Protein AF-A0A6I5RHT7-F1 (afdb_monomer_lite)

Radius of gyration: 17.77 Å; chains: 1; bounding box: 44×39×55 Å

Foldseek 3Di:
DDDDDDPVCVVVLVDAALDFDADPVQAGFKDFQWAADPNDIGGHNLQSLLQVLVVVVVFHKAQDPVDNQWIAQANATFGFDDCQQAVNNPPPSHHGMGTFDFDLDPCPDDDDDPVCVVVVVDDPVVPPSDDDFDDDPDVVVVQWHFYPNLPDPPDGSDTGGSSVVSVRSNVLSCCCNPVVDHGDGGDGVVPPDD

Sequence (194 aa):
MGVHPPPLLEAQGQVGFNNVILDIDGHVRRSILFWQVEEKTHRSFALQLVLAYLEAEGRGMAISPTDPNSILLGDTPLPSLQPNSGSYVGVDAGGYQILHLPRQNPQPFEMVSLTKLMRGDIDADLFRDRIVLIGSTAASLKDFFMTAHTDSLAGSARPISGVELQGHFISQLLRVALDGRSPVRFLSDPLEIV

pLDDT: mean 87.42, std 13.08, range [40.28, 97.75]

Structure (mmCIF, N/CA/C/O backbone):
data_AF-A0A6I5RHT7-F1
#
_entry.id   AF-A0A6I5RHT7-F1
#
loop_
_atom_site.group_PDB
_atom_site.id
_atom_site.type_symbol
_atom_site.label_atom_id
_atom_site.label_alt_id
_atom_site.label_comp_id
_atom_site.label_asym_id
_atom_site.label_entity_id
_atom_site.label_seq_id
_atom_site.pdbx_PDB_ins_code
_atom_site.Cartn_x
_atom_site.Cartn_y
_atom_site.Cartn_z
_atom_site.occupancy
_atom_site.B_iso_or_equiv
_atom_site.auth_seq_id
_atom_site.auth_comp_id
_atom_site.auth_asym_id
_atom_site.auth_atom_id
_atom_site.pdbx_PDB_model_num
ATOM 1 N N . MET A 1 1 ? 14.330 13.833 7.441 1.00 43.09 1 MET A N 1
ATOM 2 C CA . MET A 1 1 ? 14.508 12.951 8.615 1.00 43.09 1 MET A CA 1
ATOM 3 C C . MET A 1 1 ? 13.151 12.405 9.020 1.00 43.09 1 MET A C 1
ATOM 5 O O . MET A 1 1 ? 12.204 13.182 9.054 1.00 43.09 1 MET A O 1
ATOM 9 N N . GLY A 1 2 ? 13.052 11.091 9.223 1.00 68.62 2 GLY A N 1
ATOM 10 C CA . GLY A 1 2 ? 11.821 10.399 9.621 1.00 68.62 2 GLY A CA 1
ATOM 11 C C . GLY A 1 2 ? 11.755 10.133 11.128 1.00 68.62 2 GLY A C 1
ATOM 12 O O . GLY A 1 2 ? 12.645 10.531 11.875 1.00 68.62 2 GLY A O 1
ATOM 13 N N . VAL A 1 3 ? 10.694 9.456 11.564 1.00 79.75 3 VAL A N 1
ATOM 14 C CA . VAL A 1 3 ? 10.541 8.969 12.944 1.00 79.75 3 VAL A CA 1
ATOM 15 C C . VAL A 1 3 ? 11.262 7.626 13.070 1.00 79.75 3 VAL A C 1
ATOM 17 O O . VAL A 1 3 ? 11.065 6.750 12.230 1.00 79.75 3 VAL A O 1
ATOM 20 N N . HIS A 1 4 ? 12.092 7.458 14.104 1.00 85.25 4 HIS A N 1
ATOM 21 C CA . HIS A 1 4 ? 12.766 6.183 14.353 1.00 85.25 4 HIS A CA 1
ATOM 22 C C . HIS A 1 4 ? 11.751 5.082 14.694 1.00 85.25 4 HIS A C 1
ATOM 24 O O . HIS A 1 4 ? 10.820 5.332 15.468 1.00 85.25 4 HIS A O 1
ATOM 30 N N . PRO A 1 5 ? 11.917 3.868 14.147 1.00 88.88 5 PRO A N 1
ATOM 31 C CA . PRO A 1 5 ? 11.030 2.766 14.465 1.00 88.88 5 PRO A CA 1
ATOM 32 C C . PRO A 1 5 ? 11.259 2.240 15.891 1.00 88.88 5 PRO A C 1
ATOM 34 O O . PRO A 1 5 ? 12.321 2.452 16.479 1.00 88.88 5 PRO A O 1
ATOM 37 N N . PRO A 1 6 ? 10.290 1.499 16.455 1.00 92.06 6 PRO A N 1
ATOM 38 C CA . PRO A 1 6 ? 10.507 0.741 17.680 1.00 92.06 6 PRO A CA 1
ATOM 39 C C . PRO A 1 6 ? 11.668 -0.261 17.502 1.00 92.06 6 PRO A C 1
ATOM 41 O O . PRO A 1 6 ? 11.582 -1.108 16.608 1.00 92.06 6 PRO A O 1
ATOM 44 N N . PRO A 1 7 ? 12.713 -0.238 18.358 1.00 92.69 7 PRO A N 1
ATOM 45 C CA . PRO A 1 7 ? 13.922 -1.047 18.153 1.00 92.69 7 PRO A CA 1
ATOM 46 C C . PRO A 1 7 ? 13.664 -2.553 18.046 1.00 92.69 7 PRO A C 1
ATOM 48 O O . PRO A 1 7 ? 14.324 -3.248 17.280 1.00 92.69 7 PRO A O 1
ATOM 51 N N . LEU A 1 8 ? 12.676 -3.062 18.793 1.00 95.19 8 LEU A N 1
ATOM 52 C CA . LEU A 1 8 ? 12.308 -4.478 18.760 1.00 95.19 8 LEU A CA 1
ATOM 53 C C . LEU A 1 8 ? 11.755 -4.897 17.390 1.00 95.19 8 LEU A C 1
ATOM 55 O O . LEU A 1 8 ? 12.140 -5.940 16.874 1.00 95.19 8 LEU A O 1
ATOM 59 N N . LEU A 1 9 ? 10.889 -4.072 16.794 1.00 93.06 9 LEU A N 1
ATOM 60 C CA . LEU A 1 9 ? 10.309 -4.352 15.479 1.00 93.06 9 LEU A CA 1
ATOM 61 C C . LEU A 1 9 ? 11.354 -4.188 14.374 1.00 93.06 9 LEU A C 1
ATOM 63 O O . LEU A 1 9 ? 11.370 -4.961 13.419 1.00 93.06 9 LEU A O 1
ATOM 67 N N . GLU A 1 10 ? 12.244 -3.203 14.512 1.00 91.50 10 GLU A N 1
ATOM 68 C CA . GLU A 1 10 ? 13.341 -2.982 13.568 1.00 91.50 10 GLU A CA 1
ATOM 69 C C . GLU A 1 10 ? 14.295 -4.179 13.531 1.00 91.50 10 GLU A C 1
ATOM 71 O O . GLU A 1 10 ? 14.595 -4.686 12.450 1.00 91.50 10 GLU A O 1
ATOM 76 N N . ALA A 1 11 ? 14.690 -4.697 14.698 1.00 92.56 11 ALA A N 1
ATOM 77 C CA . ALA A 1 11 ? 15.538 -5.885 14.804 1.00 92.56 11 ALA A CA 1
ATOM 78 C C . ALA A 1 11 ? 14.909 -7.139 14.166 1.00 92.56 11 ALA A C 1
ATOM 80 O O . ALA A 1 11 ? 15.628 -8.041 13.743 1.00 92.56 11 ALA A O 1
ATOM 81 N N . GLN A 1 12 ? 13.578 -7.194 14.079 1.00 93.25 12 GLN A N 1
ATOM 82 C CA . GLN A 1 12 ? 12.825 -8.296 13.474 1.00 93.25 12 GLN A CA 1
ATOM 83 C C . GLN A 1 12 ? 12.479 -8.055 11.997 1.00 93.25 12 GLN A C 1
ATOM 85 O O . GLN A 1 12 ? 11.815 -8.888 11.383 1.00 93.25 12 GLN A O 1
ATOM 90 N N . GLY A 1 13 ? 12.876 -6.918 11.415 1.00 90.81 13 GLY A N 1
ATOM 91 C CA . GLY A 1 13 ? 12.496 -6.556 10.047 1.00 90.81 13 GLY A CA 1
ATOM 92 C C . GLY A 1 13 ? 10.995 -6.291 9.868 1.00 90.81 13 GLY A C 1
ATOM 93 O O . GLY A 1 13 ? 10.509 -6.273 8.738 1.00 90.81 13 GLY A O 1
ATOM 94 N N . GLN A 1 14 ? 10.258 -6.053 10.957 1.00 93.56 14 GLN A N 1
ATOM 95 C CA . GLN A 1 14 ? 8.804 -5.834 10.984 1.00 93.56 14 GLN A CA 1
ATOM 96 C C . GLN A 1 14 ? 8.430 -4.350 10.865 1.00 93.56 14 GLN A C 1
ATOM 98 O O . GLN A 1 14 ? 7.431 -3.880 11.407 1.00 93.56 14 GLN A O 1
ATOM 103 N N . VAL A 1 15 ? 9.263 -3.589 10.160 1.00 93.81 15 VAL A N 1
ATOM 104 C CA . VAL A 1 15 ? 9.100 -2.153 9.953 1.00 93.81 15 VAL A CA 1
ATOM 105 C C . VAL A 1 15 ? 9.029 -1.888 8.458 1.00 93.81 15 VAL A C 1
ATOM 107 O O . VAL A 1 15 ? 9.809 -2.433 7.672 1.00 93.81 15 VAL A O 1
ATOM 110 N N . GLY A 1 16 ? 8.097 -1.026 8.067 1.00 94.69 16 GLY A N 1
ATOM 111 C CA . GLY A 1 16 ? 8.037 -0.452 6.733 1.00 94.69 16 GLY A CA 1
ATOM 112 C C . GLY A 1 16 ? 7.653 1.019 6.811 1.00 94.69 16 GLY A C 1
ATOM 113 O O . GLY A 1 16 ? 6.961 1.437 7.740 1.00 94.69 16 GLY A O 1
ATOM 114 N N . PHE A 1 17 ? 8.119 1.813 5.853 1.00 94.31 17 PHE A N 1
ATOM 115 C CA . PHE A 1 17 ? 7.798 3.238 5.816 1.00 94.31 17 PHE A CA 1
ATOM 116 C C . PHE A 1 17 ? 6.360 3.463 5.323 1.00 94.31 17 PHE A C 1
ATOM 118 O O . PHE A 1 17 ? 5.855 2.714 4.488 1.00 94.31 17 PHE A O 1
ATOM 125 N N . ASN A 1 18 ? 5.698 4.516 5.795 1.00 93.31 18 ASN A N 1
ATOM 126 C CA . ASN A 1 18 ? 4.338 4.883 5.380 1.00 93.31 18 ASN A CA 1
ATOM 127 C C . ASN A 1 18 ? 4.289 6.190 4.569 1.00 93.31 18 ASN A C 1
ATOM 129 O O . ASN A 1 18 ? 3.221 6.781 4.432 1.00 93.31 18 ASN A O 1
ATOM 133 N N . ASN A 1 19 ? 5.432 6.653 4.053 1.00 91.62 19 ASN A N 1
ATOM 134 C CA . ASN A 1 19 ? 5.526 7.850 3.225 1.00 91.62 19 ASN A CA 1
ATOM 135 C C . ASN A 1 19 ? 4.568 7.797 2.030 1.00 91.62 19 ASN A C 1
ATOM 137 O O . ASN A 1 19 ? 4.440 6.780 1.347 1.00 91.62 19 ASN A O 1
ATOM 141 N N . VAL A 1 20 ? 3.944 8.940 1.767 1.00 92.81 20 VAL A N 1
ATOM 142 C CA . VAL A 1 20 ? 3.003 9.148 0.671 1.00 92.81 20 VAL A CA 1
ATOM 143 C C . VAL A 1 20 ? 3.562 10.235 -0.236 1.00 92.81 20 VAL A C 1
ATOM 145 O O . VAL A 1 20 ? 4.104 11.229 0.246 1.00 92.81 20 VAL A O 1
ATOM 148 N N . ILE A 1 21 ? 3.431 10.039 -1.546 1.00 91.38 21 ILE A N 1
ATOM 149 C CA . ILE A 1 21 ? 3.812 11.026 -2.554 1.00 91.38 21 ILE A CA 1
ATOM 150 C C . ILE A 1 21 ? 2.532 11.688 -3.059 1.00 91.38 21 ILE A C 1
ATOM 152 O O . ILE A 1 21 ? 1.599 11.002 -3.478 1.00 91.38 21 ILE A O 1
ATOM 156 N N . LEU A 1 22 ? 2.497 13.017 -2.996 1.00 92.31 22 LEU A N 1
ATOM 157 C CA . LEU A 1 22 ? 1.414 13.818 -3.554 1.00 92.31 22 LEU A CA 1
ATOM 158 C C . LEU A 1 22 ? 1.781 14.243 -4.973 1.00 92.31 22 LEU A C 1
ATOM 160 O O . LEU A 1 22 ? 2.919 14.636 -5.243 1.00 92.31 22 LEU A O 1
ATOM 164 N N . ASP A 1 23 ? 0.809 14.180 -5.871 1.00 90.81 23 ASP A N 1
ATOM 165 C CA . ASP A 1 23 ? 0.900 14.860 -7.156 1.00 90.81 23 ASP A CA 1
ATOM 166 C C . ASP A 1 23 ? 0.737 16.377 -6.965 1.00 90.81 23 ASP A C 1
ATOM 168 O O . ASP A 1 23 ? 0.394 16.856 -5.882 1.00 90.81 23 ASP A O 1
ATOM 172 N N . ILE A 1 24 ? 1.000 17.148 -8.023 1.00 88.88 24 ILE A N 1
ATOM 173 C CA . ILE A 1 24 ? 1.032 18.620 -7.976 1.00 88.88 24 ILE A CA 1
ATOM 174 C C . ILE A 1 24 ? -0.284 19.253 -7.492 1.00 88.88 24 ILE A C 1
ATOM 176 O O . ILE A 1 24 ? -0.287 20.353 -6.948 1.00 88.88 24 ILE A O 1
ATOM 180 N N . ASP A 1 25 ? -1.397 18.543 -7.657 1.00 88.06 25 ASP A N 1
ATOM 181 C CA . ASP A 1 25 ? -2.738 18.942 -7.231 1.00 88.06 25 ASP A CA 1
ATOM 182 C C . ASP A 1 25 ? -3.137 18.385 -5.850 1.00 88.06 25 ASP A C 1
ATOM 184 O O . ASP A 1 25 ? -4.302 18.460 -5.462 1.00 88.06 25 ASP A O 1
ATOM 188 N N . GLY A 1 26 ? -2.190 17.804 -5.108 1.00 89.50 26 GLY A N 1
ATOM 189 C CA . GLY A 1 26 ? -2.398 17.295 -3.753 1.00 89.50 26 GLY A CA 1
ATOM 190 C C . GLY A 1 26 ? -3.034 15.905 -3.667 1.00 89.50 26 GLY A C 1
ATOM 191 O O . GLY A 1 26 ? -3.307 15.443 -2.557 1.00 89.50 26 GLY A O 1
ATOM 192 N N . HIS A 1 27 ? -3.260 15.219 -4.790 1.00 91.06 27 HIS A N 1
ATOM 193 C CA . HIS A 1 27 ? -3.834 13.874 -4.789 1.00 91.06 27 HIS A CA 1
ATOM 194 C C . HIS A 1 27 ? -2.769 12.781 -4.718 1.00 91.06 27 HIS A C 1
ATOM 196 O O . HIS A 1 27 ? -1.691 12.871 -5.302 1.00 91.06 27 HIS A O 1
ATOM 202 N N . VAL A 1 28 ? -3.120 11.683 -4.058 1.00 93.19 28 VAL A N 1
ATOM 203 C CA . VAL A 1 28 ? -2.346 10.446 -4.049 1.00 93.19 28 VAL A CA 1
ATOM 204 C C . VAL A 1 28 ? -2.782 9.587 -5.228 1.00 93.19 28 VAL A C 1
ATOM 206 O O . VAL A 1 28 ? -3.853 8.972 -5.213 1.00 93.19 28 VAL A O 1
ATOM 209 N N . ARG A 1 29 ? -1.935 9.536 -6.257 1.00 92.69 29 ARG A N 1
ATOM 210 C CA . ARG A 1 29 ? -2.098 8.647 -7.425 1.00 92.69 29 ARG A CA 1
ATOM 211 C C . ARG A 1 29 ? -0.938 7.676 -7.601 1.00 92.69 29 ARG A C 1
ATOM 213 O O . ARG A 1 29 ? -0.949 6.857 -8.515 1.00 92.69 29 ARG A O 1
ATOM 220 N N . ARG A 1 30 ? 0.057 7.747 -6.716 1.00 93.50 30 ARG A N 1
ATOM 221 C CA . ARG A 1 30 ? 1.258 6.915 -6.731 1.00 93.50 30 ARG A CA 1
ATOM 222 C C . ARG A 1 30 ? 1.496 6.314 -5.354 1.00 93.50 30 ARG A C 1
ATOM 224 O O . ARG A 1 30 ? 1.219 6.946 -4.336 1.00 93.50 30 ARG A O 1
ATOM 231 N N . SER A 1 31 ? 2.041 5.106 -5.329 1.00 94.62 31 SER A N 1
ATOM 232 C CA . SER A 1 31 ? 2.567 4.488 -4.111 1.00 94.62 31 SER A CA 1
ATOM 233 C C . SER A 1 31 ? 4.023 4.108 -4.318 1.00 94.62 31 SER A C 1
ATOM 235 O O . SER A 1 31 ? 4.366 3.553 -5.361 1.00 94.62 31 SER A O 1
ATOM 237 N N . ILE A 1 32 ? 4.861 4.360 -3.319 1.00 95.94 32 ILE A N 1
ATOM 238 C CA . ILE A 1 32 ? 6.266 3.958 -3.321 1.00 95.94 32 ILE A CA 1
ATOM 239 C C . ILE A 1 32 ? 6.433 2.641 -2.560 1.00 95.94 32 ILE A C 1
ATOM 241 O O . ILE A 1 32 ? 6.023 2.521 -1.411 1.00 95.94 32 ILE A O 1
ATOM 245 N N . LEU A 1 33 ? 7.004 1.634 -3.216 1.00 97.06 33 LEU A N 1
ATOM 246 C CA . LEU A 1 33 ? 7.197 0.290 -2.670 1.00 97.06 33 LEU A CA 1
ATOM 247 C C . LEU A 1 33 ? 8.565 0.126 -2.016 1.00 97.06 33 LEU A C 1
ATOM 249 O O . LEU A 1 33 ? 8.663 -0.481 -0.947 1.00 97.06 33 LEU A O 1
ATOM 253 N N . PHE A 1 34 ? 9.588 0.705 -2.642 1.00 95.81 34 PHE A N 1
ATOM 254 C CA . PHE A 1 34 ? 10.962 0.713 -2.164 1.00 95.81 34 PHE A CA 1
ATOM 255 C C . PHE A 1 34 ? 11.514 2.128 -2.161 1.00 95.81 34 PHE A C 1
ATOM 257 O O . PHE A 1 34 ? 11.272 2.897 -3.092 1.00 95.81 34 PHE A O 1
ATOM 264 N N . TRP A 1 35 ? 12.301 2.435 -1.139 1.00 90.81 35 TRP A N 1
ATOM 265 C CA . TRP A 1 35 ? 13.042 3.683 -1.024 1.00 90.81 35 TRP A CA 1
ATOM 266 C C . TRP A 1 35 ? 14.482 3.360 -0.627 1.00 90.81 35 TRP A C 1
ATOM 268 O O . TRP A 1 35 ? 14.693 2.554 0.277 1.00 90.81 35 TRP A O 1
ATOM 278 N N . GLN A 1 36 ? 15.471 3.996 -1.257 1.00 89.88 36 GLN A N 1
ATOM 279 C CA . GLN A 1 36 ? 16.875 3.867 -0.863 1.00 89.88 36 GLN A CA 1
ATOM 280 C C . GLN A 1 36 ? 17.343 5.088 -0.055 1.00 89.88 36 GLN A C 1
ATOM 282 O O . GLN A 1 36 ? 17.254 6.221 -0.528 1.00 89.88 36 GLN A O 1
ATOM 287 N N . VAL A 1 37 ? 17.804 4.866 1.177 1.00 86.38 37 VAL A N 1
ATOM 288 C CA . VAL A 1 37 ? 18.376 5.896 2.064 1.00 86.38 37 VAL A CA 1
ATOM 289 C C . VAL A 1 37 ? 19.726 5.393 2.549 1.00 86.38 37 VAL A C 1
ATOM 291 O O . VAL A 1 37 ? 19.790 4.284 3.064 1.00 86.38 37 VAL A O 1
ATOM 294 N N . GLU A 1 38 ? 20.793 6.185 2.392 1.00 85.31 38 GLU A N 1
ATOM 295 C CA . GLU A 1 38 ? 22.136 5.837 2.901 1.00 85.31 38 GLU A CA 1
ATOM 296 C C . GLU A 1 38 ? 22.556 4.401 2.520 1.00 85.31 38 GLU A C 1
ATOM 298 O O . GLU A 1 38 ? 22.953 3.599 3.360 1.00 85.31 38 GLU A O 1
ATOM 303 N N . GLU A 1 39 ? 22.378 4.058 1.239 1.00 86.19 39 GLU A N 1
ATOM 304 C CA . GLU A 1 39 ? 22.653 2.732 0.656 1.00 86.19 39 GLU A CA 1
ATOM 305 C C . GLU A 1 39 ? 21.773 1.573 1.162 1.00 86.19 39 GLU A C 1
ATOM 307 O O . GLU A 1 39 ? 21.871 0.456 0.653 1.00 86.19 39 GLU A O 1
ATOM 312 N N . LYS A 1 40 ? 20.838 1.820 2.084 1.00 89.00 40 LYS A N 1
ATOM 313 C CA . LYS A 1 40 ? 19.877 0.823 2.565 1.00 89.00 40 LYS A CA 1
ATOM 314 C C . LYS A 1 40 ? 18.566 0.910 1.801 1.00 89.00 40 LYS A C 1
ATOM 316 O O . LYS A 1 40 ? 17.986 1.981 1.634 1.00 89.00 40 LYS A O 1
ATOM 321 N N . THR A 1 41 ? 18.074 -0.246 1.364 1.00 91.31 41 THR A N 1
ATOM 322 C CA . THR A 1 41 ? 16.739 -0.362 0.772 1.00 91.31 41 THR A CA 1
ATOM 323 C C . THR A 1 41 ? 15.713 -0.576 1.874 1.00 91.31 41 THR A C 1
ATOM 325 O O . THR A 1 41 ? 15.762 -1.563 2.605 1.00 91.31 41 THR A O 1
ATOM 328 N N . HIS A 1 42 ? 14.751 0.330 1.956 1.00 92.94 42 HIS A N 1
ATOM 329 C CA . HIS A 1 42 ? 13.596 0.230 2.829 1.00 92.94 42 HIS A CA 1
ATOM 330 C C . HIS A 1 42 ? 12.376 -0.198 2.018 1.00 92.94 42 HIS A C 1
ATOM 332 O O . HIS A 1 42 ? 12.222 0.185 0.857 1.00 92.94 42 HIS A O 1
ATOM 338 N N . ARG A 1 43 ? 11.499 -0.985 2.640 1.00 96.12 43 ARG A N 1
ATOM 339 C CA . ARG A 1 43 ? 10.210 -1.397 2.074 1.00 96.12 43 ARG A CA 1
ATOM 340 C C . ARG A 1 43 ? 9.089 -0.558 2.666 1.00 96.12 43 ARG A C 1
ATOM 342 O O . ARG A 1 43 ? 9.152 -0.178 3.837 1.00 96.12 43 ARG A O 1
ATOM 349 N N . SER A 1 44 ? 8.056 -0.301 1.875 1.00 97.19 44 SER A N 1
ATOM 350 C CA . SER A 1 44 ? 6.840 0.325 2.390 1.00 97.19 44 SER A CA 1
ATOM 351 C C . SER A 1 44 ? 6.117 -0.598 3.367 1.00 97.19 44 SER A C 1
ATOM 353 O O . SER A 1 44 ? 6.206 -1.824 3.278 1.00 97.19 44 SER A O 1
ATOM 355 N N . PHE A 1 45 ? 5.369 -0.004 4.291 1.00 97.12 45 PHE A N 1
ATOM 356 C CA . PHE A 1 45 ? 4.510 -0.711 5.234 1.00 97.12 45 PHE A CA 1
ATOM 357 C C . PHE A 1 45 ? 3.508 -1.620 4.509 1.00 97.12 45 PHE A C 1
ATOM 359 O O . PHE A 1 45 ? 3.396 -2.801 4.835 1.00 97.12 45 PHE A O 1
ATOM 366 N N . ALA A 1 46 ? 2.852 -1.097 3.467 1.00 97.75 46 ALA A N 1
ATOM 367 C CA . ALA A 1 46 ? 1.934 -1.866 2.636 1.00 97.75 46 ALA A CA 1
ATOM 368 C C . ALA A 1 46 ? 2.608 -3.089 1.995 1.00 97.75 46 ALA A C 1
ATOM 370 O O . ALA A 1 46 ? 2.065 -4.191 2.065 1.00 97.75 46 ALA A O 1
ATOM 371 N N . LEU A 1 47 ? 3.802 -2.924 1.410 1.00 97.62 47 LEU A N 1
ATOM 372 C CA . LEU A 1 47 ? 4.524 -4.043 0.804 1.00 97.62 47 LEU A CA 1
ATOM 373 C C . LEU A 1 47 ? 4.948 -5.082 1.849 1.00 97.62 47 LEU A C 1
ATOM 375 O O . LEU A 1 47 ? 4.813 -6.272 1.587 1.00 97.62 47 LEU A O 1
ATOM 379 N N . GLN A 1 48 ? 5.427 -4.662 3.024 1.00 96.69 48 GLN A N 1
ATOM 380 C CA . GLN A 1 48 ? 5.841 -5.589 4.087 1.00 96.69 48 GLN A CA 1
ATOM 381 C C . GLN A 1 48 ? 4.697 -6.511 4.521 1.00 96.69 48 GLN A C 1
ATOM 383 O O . GLN A 1 48 ? 4.888 -7.723 4.606 1.00 96.69 48 GLN A O 1
ATOM 388 N N . LEU A 1 49 ? 3.498 -5.959 4.731 1.00 97.38 49 LEU A N 1
ATOM 389 C CA . LEU A 1 49 ? 2.325 -6.757 5.101 1.00 97.38 49 LEU A CA 1
ATOM 390 C C . LEU A 1 49 ? 1.889 -7.708 3.985 1.00 97.38 49 LEU A C 1
ATOM 392 O O . LEU A 1 49 ? 1.535 -8.852 4.256 1.00 97.38 49 LEU A O 1
ATOM 396 N N . VAL A 1 50 ? 1.937 -7.253 2.731 1.00 97.62 50 VAL A N 1
ATOM 397 C CA . VAL A 1 50 ? 1.603 -8.097 1.577 1.00 97.62 50 VAL A CA 1
ATOM 398 C C . VAL A 1 50 ? 2.587 -9.252 1.449 1.00 97.62 50 VAL A C 1
ATOM 400 O O . VAL A 1 50 ? 2.154 -10.379 1.259 1.00 97.62 50 VAL A O 1
ATOM 403 N N . LEU A 1 51 ? 3.893 -9.006 1.579 1.00 96.69 51 LEU A N 1
ATOM 404 C CA . LEU A 1 51 ? 4.897 -10.068 1.493 1.00 96.69 51 LEU A CA 1
ATOM 405 C C . LEU A 1 51 ? 4.742 -11.090 2.622 1.00 96.69 51 LEU A C 1
ATOM 407 O O . LEU A 1 51 ? 4.801 -12.281 2.343 1.00 96.69 51 LEU A O 1
ATOM 411 N N . ALA A 1 52 ? 4.474 -10.641 3.852 1.00 95.44 52 ALA A N 1
ATOM 412 C CA . ALA A 1 52 ? 4.207 -11.541 4.974 1.00 95.44 52 ALA A CA 1
ATOM 413 C C . ALA A 1 52 ? 2.959 -12.412 4.737 1.00 95.44 52 ALA A C 1
ATOM 415 O O . ALA A 1 52 ? 2.964 -13.602 5.039 1.00 95.44 52 ALA A O 1
ATOM 416 N N . TYR A 1 53 ? 1.897 -11.838 4.162 1.00 96.00 53 TYR A N 1
ATOM 417 C CA . TYR A 1 53 ? 0.701 -12.595 3.788 1.00 96.00 53 TYR A CA 1
ATOM 418 C C . TYR A 1 53 ? 0.989 -13.600 2.663 1.00 96.00 53 TYR A C 1
ATOM 420 O O . TYR A 1 53 ? 0.608 -14.761 2.753 1.00 96.00 53 TYR A O 1
ATOM 428 N N . LEU A 1 54 ? 1.687 -13.173 1.607 1.00 95.62 54 LEU A N 1
ATOM 429 C CA . LEU A 1 54 ? 2.005 -14.030 0.464 1.00 95.62 54 LEU A CA 1
ATOM 430 C C . LEU A 1 54 ? 2.940 -15.181 0.832 1.00 95.62 54 LEU A C 1
ATOM 432 O O . LEU A 1 54 ? 2.779 -16.265 0.282 1.00 95.62 54 LEU A O 1
ATOM 436 N N . GLU A 1 55 ? 3.871 -14.970 1.762 1.00 95.00 55 GLU A N 1
ATOM 437 C CA . GLU A 1 55 ? 4.761 -16.024 2.253 1.00 95.00 55 GLU A CA 1
ATOM 438 C C . GLU A 1 55 ? 3.963 -17.197 2.840 1.00 95.00 55 GLU A C 1
ATOM 440 O O . GLU A 1 55 ? 4.248 -18.353 2.523 1.00 95.00 55 GLU A O 1
ATOM 445 N N . ALA A 1 56 ? 2.905 -16.911 3.608 1.00 93.44 56 ALA A N 1
ATOM 446 C CA . ALA A 1 56 ? 1.994 -17.933 4.127 1.00 93.44 56 ALA A CA 1
ATOM 447 C C . ALA A 1 56 ? 1.214 -18.663 3.012 1.00 93.44 56 ALA A C 1
ATOM 449 O O . ALA A 1 56 ? 0.916 -19.848 3.145 1.00 93.44 56 ALA A O 1
ATOM 450 N N . GLU A 1 57 ? 0.950 -17.984 1.893 1.00 94.12 57 GLU A N 1
ATOM 451 C CA . GLU A 1 57 ? 0.315 -18.538 0.686 1.00 94.12 57 GLU A CA 1
ATOM 452 C C . GLU A 1 57 ? 1.312 -19.236 -0.266 1.00 94.12 57 GLU A C 1
ATOM 454 O O . GLU A 1 57 ? 0.945 -19.640 -1.374 1.00 94.12 57 GLU A O 1
ATOM 459 N N . GLY A 1 58 ? 2.593 -19.352 0.111 1.00 95.25 58 GLY A N 1
ATOM 460 C CA . GLY A 1 58 ? 3.640 -19.933 -0.739 1.00 95.25 58 GLY A CA 1
ATOM 461 C C . GLY A 1 58 ? 3.972 -19.093 -1.979 1.00 95.25 58 GLY A C 1
ATOM 462 O O . GLY A 1 58 ? 4.493 -19.615 -2.967 1.00 95.25 58 GLY A O 1
ATOM 463 N N . ARG A 1 59 ? 3.657 -17.795 -1.946 1.00 95.94 59 ARG A N 1
ATOM 464 C CA . ARG A 1 59 ? 3.932 -16.807 -2.997 1.00 95.94 59 ARG A CA 1
ATOM 465 C C . ARG A 1 59 ? 4.922 -15.761 -2.493 1.00 95.94 59 ARG A C 1
ATOM 467 O O . ARG A 1 59 ? 5.222 -15.662 -1.309 1.00 95.94 59 ARG A O 1
ATOM 474 N N . GLY A 1 60 ? 5.435 -14.938 -3.400 1.00 95.81 60 GLY A N 1
ATOM 475 C CA . GLY A 1 60 ? 6.391 -13.908 -3.017 1.00 95.81 60 GLY A CA 1
ATOM 476 C C . GLY A 1 60 ? 6.613 -12.871 -4.096 1.00 95.81 60 GLY A C 1
ATOM 477 O O . GLY A 1 60 ? 5.726 -12.569 -4.891 1.00 95.81 60 GLY A O 1
ATOM 478 N N . MET A 1 61 ? 7.814 -12.314 -4.098 1.00 96.56 61 MET A N 1
ATOM 479 C CA . MET A 1 61 ? 8.240 -11.316 -5.061 1.00 96.56 61 MET A CA 1
ATOM 480 C C . MET A 1 61 ? 9.567 -11.737 -5.676 1.00 96.56 61 MET A C 1
ATOM 482 O O . MET A 1 61 ? 10.445 -12.247 -4.978 1.00 96.56 61 MET A O 1
ATOM 486 N N . ALA A 1 62 ? 9.718 -11.486 -6.970 1.00 96.62 62 ALA A N 1
ATOM 487 C CA . ALA A 1 62 ? 10.929 -11.782 -7.719 1.00 96.62 62 ALA A CA 1
ATOM 488 C C . ALA A 1 62 ? 11.286 -10.625 -8.657 1.00 96.62 62 ALA A C 1
ATOM 490 O O . ALA A 1 62 ? 10.476 -9.740 -8.926 1.00 96.62 62 ALA A O 1
ATOM 491 N N . ILE A 1 63 ? 12.512 -10.631 -9.169 1.00 94.75 63 ILE A N 1
ATOM 492 C CA . ILE A 1 63 ? 12.902 -9.740 -10.264 1.00 94.75 63 ILE A CA 1
ATOM 493 C C . ILE A 1 63 ? 12.245 -10.264 -11.543 1.00 94.75 63 ILE A C 1
ATOM 495 O O . ILE A 1 63 ? 12.240 -11.474 -11.781 1.00 94.75 63 ILE A O 1
ATOM 499 N N . SER A 1 64 ? 11.684 -9.373 -12.363 1.00 94.69 64 SER A N 1
ATOM 500 C CA . SER A 1 64 ? 11.130 -9.782 -13.651 1.00 94.69 64 SER A CA 1
ATOM 501 C C . SER A 1 64 ? 12.245 -10.269 -14.587 1.00 94.69 64 SER A C 1
ATOM 503 O O . SER A 1 64 ? 13.232 -9.558 -14.784 1.00 94.69 64 SER A O 1
ATOM 505 N N . PRO A 1 65 ? 12.107 -11.456 -15.207 1.00 92.81 65 PRO A N 1
ATOM 506 C CA . PRO A 1 65 ? 13.110 -11.971 -16.136 1.00 92.81 65 PRO A CA 1
ATOM 507 C C . PRO A 1 65 ? 13.084 -11.253 -17.493 1.00 92.81 65 PRO A C 1
ATOM 509 O O . PRO A 1 65 ? 14.026 -11.386 -18.271 1.00 92.81 65 PRO A O 1
ATOM 512 N N . THR A 1 66 ? 12.008 -10.522 -17.800 1.00 93.25 66 THR A N 1
ATOM 513 C CA . THR A 1 66 ? 11.785 -9.901 -19.115 1.00 93.25 66 THR A CA 1
ATOM 514 C C . THR A 1 66 ? 11.859 -8.380 -19.098 1.00 93.25 66 THR A C 1
ATOM 516 O O . THR A 1 66 ? 11.933 -7.776 -20.163 1.00 93.25 66 THR A O 1
ATOM 519 N N . ASP A 1 67 ? 11.798 -7.750 -17.924 1.00 91.94 67 ASP A N 1
ATOM 520 C CA . ASP A 1 67 ? 11.808 -6.293 -17.794 1.00 91.94 67 ASP A CA 1
ATOM 521 C C . ASP A 1 67 ? 12.606 -5.869 -16.549 1.00 91.94 67 ASP A C 1
ATOM 523 O O . ASP A 1 67 ? 12.122 -6.059 -15.433 1.00 91.94 67 ASP A O 1
ATOM 527 N N . PRO A 1 68 ? 13.800 -5.267 -16.705 1.00 91.31 68 PRO A N 1
ATOM 528 C CA . PRO A 1 68 ? 14.631 -4.858 -15.572 1.00 91.31 68 PRO A CA 1
ATOM 529 C C . PRO A 1 68 ? 13.990 -3.759 -14.709 1.00 91.31 68 PRO A C 1
ATOM 531 O O . PRO A 1 68 ? 14.403 -3.568 -13.567 1.00 91.31 68 PRO A O 1
ATOM 534 N N . ASN A 1 69 ? 12.976 -3.058 -15.223 1.00 91.19 69 ASN A N 1
ATOM 535 C CA . ASN A 1 69 ? 12.242 -2.019 -14.500 1.00 91.19 69 ASN A CA 1
ATOM 536 C C . ASN A 1 69 ? 10.986 -2.562 -13.798 1.00 91.19 69 ASN A C 1
ATOM 538 O O . ASN A 1 69 ? 10.224 -1.804 -13.186 1.00 91.19 69 ASN A O 1
ATOM 542 N N . SER A 1 70 ? 10.756 -3.875 -13.862 1.00 94.50 70 SER A N 1
ATOM 543 C CA . SER A 1 70 ? 9.605 -4.545 -13.272 1.00 94.50 70 SER A CA 1
ATOM 544 C C . SER A 1 70 ? 10.020 -5.586 -12.232 1.00 94.50 70 SER A C 1
ATOM 546 O O . SER A 1 70 ? 11.014 -6.297 -12.371 1.00 94.50 70 SER A O 1
ATOM 548 N N . ILE A 1 71 ? 9.216 -5.702 -11.182 1.00 96.06 71 ILE A N 1
ATOM 549 C CA . ILE A 1 71 ? 9.229 -6.849 -10.275 1.00 96.06 71 ILE A CA 1
ATOM 550 C C . ILE A 1 71 ? 8.036 -7.747 -10.590 1.00 96.06 71 ILE A C 1
ATOM 552 O O . ILE A 1 71 ? 7.015 -7.280 -11.091 1.00 96.06 71 ILE A O 1
ATOM 556 N N . LEU A 1 72 ? 8.140 -9.026 -10.261 1.00 96.88 72 LEU A N 1
ATOM 557 C CA . LEU A 1 72 ? 6.989 -9.911 -10.163 1.00 96.88 72 LEU A CA 1
ATOM 558 C C . LEU A 1 72 ? 6.479 -9.876 -8.728 1.00 96.88 72 LEU A C 1
ATOM 560 O O . LEU A 1 72 ? 7.267 -10.028 -7.794 1.00 96.88 72 LEU A O 1
ATOM 564 N N . LEU A 1 73 ? 5.176 -9.689 -8.557 1.00 96.94 73 LEU A N 1
ATOM 565 C CA . LEU A 1 73 ? 4.490 -9.908 -7.290 1.00 96.94 73 LEU A CA 1
ATOM 566 C C . LEU A 1 73 ? 3.495 -11.053 -7.498 1.00 96.94 73 LEU A C 1
ATOM 568 O O . LEU A 1 73 ? 2.578 -10.936 -8.313 1.00 96.94 73 LEU A O 1
ATOM 572 N N . GLY A 1 74 ? 3.716 -12.179 -6.818 1.00 94.88 74 GLY A N 1
ATOM 573 C CA . GLY A 1 74 ? 3.247 -13.471 -7.317 1.00 94.88 74 GLY A CA 1
ATOM 574 C C . GLY A 1 74 ? 3.877 -13.739 -8.687 1.00 94.88 74 GLY A C 1
ATOM 575 O O . GLY A 1 74 ? 5.086 -13.596 -8.849 1.00 94.88 74 GLY A O 1
ATOM 576 N N . ASP A 1 75 ? 3.037 -14.021 -9.680 1.00 94.19 75 ASP A N 1
ATOM 577 C CA . ASP A 1 75 ? 3.456 -14.207 -11.077 1.00 94.19 75 ASP A CA 1
ATOM 578 C C . ASP A 1 75 ? 3.191 -12.968 -11.953 1.00 94.19 75 ASP A C 1
ATOM 580 O O . ASP A 1 75 ? 3.435 -12.979 -13.161 1.00 94.19 75 ASP A O 1
ATOM 584 N N . THR A 1 76 ? 2.671 -11.884 -11.367 1.00 95.75 76 THR A N 1
ATOM 585 C CA . THR A 1 76 ? 2.219 -10.711 -12.124 1.00 95.75 76 THR A CA 1
ATOM 586 C C . THR A 1 76 ? 3.305 -9.639 -12.183 1.00 95.75 76 THR A C 1
ATOM 588 O O . THR A 1 76 ? 3.747 -9.170 -11.129 1.00 95.75 76 THR A O 1
ATOM 591 N N . PRO A 1 77 ? 3.693 -9.169 -13.384 1.00 95.25 77 PRO A N 1
ATOM 592 C CA . PRO A 1 77 ? 4.602 -8.041 -13.528 1.00 95.25 77 PRO A CA 1
ATOM 593 C C . PRO A 1 77 ? 3.989 -6.752 -12.996 1.00 95.25 77 PRO A C 1
ATOM 595 O O . PRO A 1 77 ? 2.885 -6.359 -13.381 1.00 95.25 77 PRO A O 1
ATOM 598 N N . LEU A 1 78 ? 4.751 -6.071 -12.157 1.00 94.94 78 LEU A N 1
ATOM 599 C CA . LEU A 1 78 ? 4.464 -4.764 -11.605 1.00 94.94 78 LEU A CA 1
ATOM 600 C C . LEU A 1 78 ? 5.570 -3.825 -12.086 1.00 94.94 78 LEU A C 1
ATOM 602 O O . LEU A 1 78 ? 6.704 -4.018 -11.669 1.00 94.94 78 LEU A O 1
ATOM 606 N N . PRO A 1 79 ? 5.313 -2.915 -13.039 1.00 93.19 79 PRO A N 1
ATOM 607 C CA . PRO A 1 79 ? 6.339 -2.021 -13.572 1.00 93.19 79 PRO A CA 1
ATOM 608 C C . PRO A 1 79 ? 6.513 -0.778 -12.690 1.00 93.19 79 PRO A C 1
ATOM 610 O O . PRO A 1 79 ? 5.525 -0.222 -12.202 1.00 93.19 79 PRO A O 1
ATOM 613 N N . SER A 1 80 ? 7.754 -0.317 -12.522 1.00 93.69 80 SER A N 1
ATOM 614 C CA . SER A 1 80 ? 8.049 0.951 -11.844 1.00 93.69 80 SER A CA 1
ATOM 615 C C . SER A 1 80 ? 7.816 2.148 -12.764 1.00 93.69 80 SER A C 1
ATOM 617 O O . SER A 1 80 ? 8.093 2.080 -13.963 1.00 93.69 80 SER A O 1
ATOM 619 N N . LEU A 1 81 ? 7.406 3.272 -12.177 1.00 93.06 81 LEU A N 1
ATOM 620 C CA . LEU A 1 81 ? 7.466 4.602 -12.778 1.00 93.06 81 LEU A CA 1
ATOM 621 C C . LEU A 1 81 ? 8.880 4.862 -13.299 1.00 93.06 81 LEU A C 1
ATOM 623 O O . LEU A 1 81 ? 9.858 4.642 -12.583 1.00 93.06 81 LEU A O 1
ATOM 627 N N . GLN A 1 82 ? 8.957 5.351 -14.530 1.00 91.50 82 GLN A N 1
ATOM 628 C CA . GLN A 1 82 ? 10.190 5.794 -15.176 1.00 91.50 82 GLN A CA 1
ATOM 629 C C . GLN A 1 82 ? 10.150 7.313 -15.403 1.00 91.50 82 GLN A C 1
ATOM 631 O O . GLN A 1 82 ? 9.057 7.859 -15.569 1.00 91.50 82 GLN A O 1
ATOM 636 N N . PRO A 1 83 ? 11.304 8.003 -15.486 1.00 86.19 83 PRO A N 1
ATOM 637 C CA . PRO A 1 83 ? 11.358 9.456 -15.703 1.00 86.19 83 PRO A CA 1
ATOM 638 C C . PRO A 1 83 ? 10.612 9.972 -16.947 1.00 86.19 83 PRO A C 1
ATOM 640 O O . PRO A 1 83 ? 10.260 11.147 -17.008 1.00 86.19 83 PRO A O 1
ATOM 643 N N . ASN A 1 84 ? 10.378 9.106 -17.935 1.00 83.38 84 ASN A N 1
ATOM 644 C CA . ASN A 1 84 ? 9.664 9.380 -19.185 1.00 83.38 84 ASN A CA 1
ATOM 645 C C . ASN A 1 84 ? 8.279 8.700 -19.249 1.00 83.38 84 ASN A C 1
ATOM 647 O O . ASN A 1 84 ? 7.823 8.276 -20.305 1.00 83.38 84 ASN A O 1
ATOM 651 N N . SER A 1 85 ? 7.628 8.503 -18.103 1.00 83.75 85 SER A N 1
ATOM 652 C CA . SER A 1 85 ? 6.312 7.857 -18.032 1.00 83.75 85 SER A CA 1
ATOM 653 C C . SER A 1 85 ? 5.171 8.842 -18.309 1.00 83.75 85 SER A C 1
ATOM 655 O O . SER A 1 85 ? 4.563 9.340 -17.362 1.00 83.75 85 SER A O 1
ATOM 657 N N . GLY A 1 86 ? 4.857 9.103 -19.581 1.00 81.94 86 GLY A N 1
ATOM 658 C CA . GLY A 1 86 ? 3.674 9.867 -20.018 1.00 81.94 86 GLY A CA 1
ATOM 659 C C . GLY A 1 86 ? 3.464 11.173 -19.242 1.00 81.94 86 GLY A C 1
ATOM 660 O O . GLY A 1 86 ? 4.392 11.954 -19.055 1.00 81.94 86 GLY A O 1
ATOM 661 N N . SER A 1 87 ? 2.273 11.375 -18.668 1.00 81.31 87 SER A N 1
ATOM 662 C CA . SER A 1 87 ? 1.943 12.583 -17.888 1.00 81.31 87 SER A CA 1
ATOM 663 C C . SER A 1 87 ? 2.784 12.802 -16.610 1.00 81.31 87 SER A C 1
ATOM 665 O O . SER A 1 87 ? 2.608 13.810 -15.927 1.00 81.31 87 SER A O 1
ATOM 667 N N . TYR A 1 88 ? 3.698 11.883 -16.277 1.00 86.38 88 TYR A N 1
ATOM 668 C CA . TYR A 1 88 ? 4.703 12.017 -15.218 1.00 86.38 88 TYR A CA 1
ATOM 669 C C . TYR A 1 88 ? 6.110 12.345 -15.755 1.00 86.38 88 TYR A C 1
ATOM 671 O O . TYR A 1 88 ? 7.089 12.234 -15.017 1.00 86.38 88 TYR A O 1
ATOM 679 N N . VAL A 1 89 ? 6.252 12.771 -17.013 1.00 84.69 89 VAL A N 1
ATOM 680 C CA . VAL A 1 89 ? 7.532 13.282 -17.528 1.00 84.69 89 VAL A CA 1
ATOM 681 C C . VAL A 1 89 ? 8.049 14.417 -16.636 1.00 84.69 89 VAL A C 1
ATOM 683 O O . VAL A 1 89 ? 7.347 15.387 -16.348 1.00 84.69 89 VAL A O 1
ATOM 686 N N . GLY A 1 90 ? 9.302 14.291 -16.195 1.00 81.25 90 GLY A N 1
ATOM 687 C CA . GLY A 1 90 ? 9.983 15.310 -15.390 1.00 81.25 90 GLY A CA 1
ATOM 688 C C . GLY A 1 90 ? 9.639 15.314 -13.896 1.00 81.25 90 GLY A C 1
ATOM 689 O O . GLY A 1 90 ? 10.160 16.166 -13.174 1.00 81.25 90 GLY A O 1
ATOM 690 N N . VAL A 1 91 ? 8.812 14.381 -13.405 1.00 87.06 91 VAL A N 1
ATOM 691 C CA . VAL A 1 91 ? 8.627 14.197 -11.955 1.00 87.06 91 VAL A CA 1
ATOM 692 C C . VAL A 1 91 ? 9.782 13.402 -11.347 1.00 87.06 91 VAL A C 1
ATOM 694 O O . VAL A 1 91 ? 10.476 12.652 -12.033 1.00 87.06 91 VAL A O 1
ATOM 697 N N . ASP A 1 92 ? 9.957 13.517 -10.031 1.00 87.19 92 ASP A N 1
ATOM 698 C CA . ASP A 1 92 ? 10.864 12.641 -9.292 1.00 87.19 92 ASP A CA 1
ATOM 699 C C . ASP A 1 92 ? 10.359 11.187 -9.330 1.00 87.19 92 ASP A C 1
ATOM 701 O O . ASP A 1 92 ? 9.373 10.827 -8.674 1.00 87.19 92 ASP A O 1
ATOM 705 N N . ALA A 1 93 ? 11.043 10.362 -10.125 1.00 88.06 93 ALA A N 1
ATOM 706 C CA . ALA A 1 93 ? 10.819 8.926 -10.263 1.00 88.06 93 ALA A CA 1
ATOM 707 C C . ALA A 1 93 ? 11.722 8.090 -9.330 1.00 88.06 93 ALA A C 1
ATOM 709 O O . ALA A 1 93 ? 11.931 6.905 -9.576 1.00 88.06 93 ALA A O 1
ATOM 710 N N . GLY A 1 94 ? 12.281 8.692 -8.273 1.00 89.75 94 GLY A N 1
ATOM 711 C CA . GLY A 1 94 ? 13.123 8.009 -7.296 1.00 89.75 94 GLY A CA 1
ATOM 712 C C . GLY A 1 94 ? 12.402 6.892 -6.532 1.00 89.75 94 GLY A C 1
ATOM 713 O O . GLY A 1 94 ? 11.201 6.956 -6.261 1.00 89.75 94 GLY A O 1
ATOM 714 N N . GLY A 1 95 ? 13.160 5.861 -6.151 1.00 92.38 95 GLY A N 1
ATOM 715 C CA . GLY A 1 95 ? 12.609 4.653 -5.539 1.00 92.38 95 GLY A CA 1
ATOM 716 C C . GLY A 1 95 ? 11.808 3.808 -6.531 1.00 92.38 95 GLY A C 1
ATOM 717 O O . GLY A 1 95 ? 11.938 3.944 -7.742 1.00 92.38 95 GLY A O 1
ATOM 718 N N . TYR A 1 96 ? 10.982 2.907 -6.007 1.00 95.56 96 TYR A N 1
ATOM 719 C CA . TYR A 1 96 ? 10.129 2.045 -6.824 1.00 95.56 96 TYR A CA 1
ATOM 720 C C . TYR A 1 96 ? 8.680 2.493 -6.699 1.00 95.56 96 TYR A C 1
ATOM 722 O O . TYR A 1 96 ? 7.977 2.093 -5.767 1.00 95.56 96 TYR A O 1
ATOM 730 N N . GLN A 1 97 ? 8.243 3.372 -7.594 1.00 95.38 97 GLN A N 1
ATOM 731 C CA . GLN A 1 97 ? 6.898 3.942 -7.555 1.00 95.38 97 GLN A CA 1
ATOM 732 C C . GLN A 1 97 ? 5.980 3.220 -8.539 1.00 95.38 97 GLN A C 1
ATOM 734 O O . GLN A 1 97 ? 6.388 2.886 -9.643 1.00 95.38 97 GLN A O 1
ATOM 739 N N . ILE A 1 98 ? 4.721 3.011 -8.168 1.00 95.12 98 ILE A N 1
ATOM 740 C CA . ILE A 1 98 ? 3.689 2.447 -9.048 1.00 95.12 98 ILE A CA 1
ATOM 741 C C . ILE A 1 98 ? 2.465 3.360 -9.061 1.00 95.12 98 ILE A C 1
ATOM 743 O O . ILE A 1 98 ? 2.238 4.104 -8.101 1.00 95.12 98 ILE A O 1
ATOM 747 N N . LEU A 1 99 ? 1.642 3.268 -10.108 1.00 93.56 99 LEU A N 1
ATOM 748 C CA . LEU A 1 99 ? 0.324 3.898 -10.096 1.00 93.56 99 LEU A CA 1
ATOM 749 C C . LEU A 1 99 ? -0.566 3.253 -9.044 1.00 93.56 99 LEU A C 1
ATOM 751 O O . LEU A 1 99 ? -0.630 2.029 -8.911 1.00 93.56 99 LEU A O 1
ATOM 755 N N . HIS A 1 100 ? -1.296 4.099 -8.335 1.00 91.00 100 HIS A N 1
ATOM 756 C CA . HIS A 1 100 ? -2.294 3.699 -7.372 1.00 91.00 100 HIS A CA 1
ATOM 757 C C . HIS A 1 100 ? -3.702 3.924 -7.928 1.00 91.00 100 HIS A C 1
ATOM 759 O O . HIS A 1 100 ? -4.067 5.044 -8.279 1.00 91.00 100 HIS A O 1
ATOM 765 N N . LEU A 1 101 ? -4.513 2.863 -7.948 1.00 85.56 101 LEU A N 1
ATOM 766 C CA . LEU A 1 101 ? -5.955 2.956 -8.152 1.00 85.56 101 LEU A CA 1
ATOM 767 C C . LEU A 1 101 ? -6.700 2.388 -6.936 1.00 85.56 101 LEU A C 1
ATOM 769 O O . LEU A 1 101 ? -6.753 1.160 -6.767 1.00 85.56 101 LEU A O 1
ATOM 773 N N . PRO A 1 102 ? -7.315 3.250 -6.107 1.00 83.69 102 PRO A N 1
ATOM 774 C CA . PRO A 1 102 ? -8.111 2.804 -4.973 1.00 83.69 102 PRO A CA 1
ATOM 775 C C . PRO A 1 102 ? -9.349 2.019 -5.435 1.00 83.69 102 PRO A C 1
ATOM 777 O O . PRO A 1 102 ? -9.743 2.011 -6.605 1.00 83.69 102 PRO A O 1
ATOM 780 N N . ARG A 1 103 ? -9.980 1.314 -4.491 1.00 81.56 103 ARG A N 1
ATOM 781 C CA . ARG A 1 103 ? -11.258 0.640 -4.753 1.00 81.56 103 ARG A CA 1
ATOM 782 C C . ARG A 1 103 ? -12.332 1.704 -4.972 1.00 81.56 103 ARG A C 1
ATOM 784 O O . ARG A 1 103 ? -12.366 2.685 -4.248 1.00 81.56 103 ARG A O 1
ATOM 791 N N . GLN A 1 104 ? -13.223 1.456 -5.929 1.00 76.25 104 GLN A N 1
ATOM 792 C CA . GLN A 1 104 ? -14.328 2.365 -6.259 1.00 76.25 104 GLN A CA 1
ATOM 793 C C . GLN A 1 104 ? -15.550 2.217 -5.333 1.00 76.25 104 GLN A C 1
ATOM 795 O O . GLN A 1 104 ? -16.542 2.916 -5.496 1.00 76.25 104 GLN A O 1
ATOM 800 N N . ASN A 1 105 ? -15.531 1.248 -4.411 1.00 79.44 105 ASN A N 1
ATOM 801 C CA . ASN A 1 105 ? -16.605 1.085 -3.436 1.00 79.44 105 ASN A CA 1
ATOM 802 C C . ASN A 1 105 ? -16.444 2.163 -2.344 1.00 79.44 105 ASN A C 1
ATOM 804 O O . ASN A 1 105 ? -15.364 2.200 -1.755 1.00 79.44 105 ASN A O 1
ATOM 808 N N . PRO A 1 106 ? -17.480 2.969 -2.027 1.00 71.00 106 PRO A N 1
ATOM 809 C CA . PRO A 1 106 ? -17.428 3.988 -0.974 1.00 71.00 106 PRO A CA 1
ATOM 810 C C . PRO A 1 106 ? -17.084 3.469 0.428 1.00 71.00 106 PRO A C 1
ATOM 812 O O . PRO A 1 106 ? -16.653 4.248 1.271 1.00 71.00 106 PRO A O 1
ATOM 815 N N . GLN A 1 107 ? -17.310 2.180 0.703 1.00 79.81 107 GLN A N 1
ATOM 816 C CA . GLN A 1 107 ? -16.898 1.519 1.948 1.00 79.81 107 GLN A CA 1
ATOM 817 C C . GLN A 1 107 ? -16.169 0.216 1.603 1.00 79.81 107 GLN A C 1
ATOM 819 O O . GLN A 1 107 ? -16.762 -0.865 1.619 1.00 79.81 107 GLN A O 1
ATOM 824 N N . PRO A 1 108 ? -14.892 0.306 1.201 1.00 85.38 108 PRO A N 1
ATOM 825 C CA . PRO A 1 108 ? -14.159 -0.838 0.677 1.00 85.38 108 PRO A CA 1
ATOM 826 C C . PRO A 1 108 ? -13.631 -1.778 1.765 1.00 85.38 108 PRO A C 1
ATOM 828 O O . PRO A 1 108 ? -13.241 -2.901 1.439 1.00 85.38 108 PRO A O 1
ATOM 831 N N . PHE A 1 109 ? -13.608 -1.329 3.022 1.00 92.31 109 PHE A N 1
ATOM 832 C CA . PHE A 1 109 ? -13.057 -2.055 4.160 1.00 92.31 109 PHE A CA 1
ATOM 833 C C . PHE A 1 109 ? -14.048 -2.089 5.316 1.00 92.31 109 PHE A C 1
ATOM 835 O O . PHE A 1 109 ? -14.777 -1.127 5.563 1.00 92.31 109 PHE A O 1
ATOM 842 N N . GLU A 1 110 ? -14.036 -3.197 6.047 1.00 92.94 110 GLU A N 1
ATOM 843 C CA . GLU A 1 110 ? -14.763 -3.305 7.299 1.00 92.94 110 GLU A CA 1
ATOM 844 C C . GLU A 1 110 ? -14.006 -2.562 8.403 1.00 92.94 110 GLU A C 1
ATOM 846 O O . GLU A 1 110 ? -12.822 -2.805 8.633 1.00 92.94 110 GLU A O 1
ATOM 851 N N . MET A 1 111 ? -14.695 -1.634 9.070 1.00 92.44 111 MET A N 1
ATOM 852 C CA . MET A 1 111 ? -14.104 -0.764 10.082 1.00 92.44 111 MET A CA 1
ATOM 853 C C . MET A 1 111 ? -14.639 -1.111 11.464 1.00 92.44 111 MET A C 1
ATOM 855 O O . MET A 1 111 ? -15.837 -1.025 11.741 1.00 92.44 111 MET A O 1
ATOM 859 N N . VAL A 1 112 ? -13.714 -1.445 12.356 1.00 93.56 112 VAL A N 1
ATOM 860 C CA . VAL A 1 112 ? -13.994 -1.841 13.731 1.00 93.56 112 VAL A CA 1
ATOM 861 C C . VAL A 1 112 ? -13.477 -0.777 14.697 1.00 93.56 112 VAL A C 1
ATOM 863 O O . VAL A 1 112 ? -12.327 -0.353 14.631 1.00 93.56 112 VAL A O 1
ATOM 866 N N . SER A 1 113 ? -14.320 -0.357 15.643 1.00 93.56 113 SER A N 1
ATOM 867 C CA . SER A 1 113 ? -13.886 0.518 16.736 1.00 93.56 113 SER A CA 1
ATOM 868 C C . SER A 1 113 ? -12.989 -0.244 17.710 1.00 93.56 113 SER A C 1
ATOM 870 O O . SER A 1 113 ? -13.407 -1.263 18.262 1.00 93.56 113 SER A O 1
ATOM 872 N N . LEU A 1 114 ? -11.813 0.315 18.015 1.00 92.81 114 LEU A N 1
ATOM 873 C CA . LEU A 1 114 ? -10.920 -0.218 19.048 1.00 92.81 114 LEU A CA 1
ATOM 874 C C . LEU A 1 114 ? -11.630 -0.361 20.404 1.00 92.81 114 LEU A C 1
ATOM 876 O O . LEU A 1 114 ? -11.422 -1.339 21.110 1.00 92.81 114 LEU A O 1
ATOM 880 N N . THR A 1 115 ? -12.524 0.567 20.755 1.00 93.19 115 THR A N 1
ATOM 881 C CA . THR A 1 115 ? -13.289 0.490 22.006 1.00 93.19 115 THR A CA 1
ATOM 882 C C . THR A 1 115 ? -14.244 -0.702 22.027 1.00 93.19 115 THR A C 1
ATOM 884 O O . THR A 1 115 ? -14.354 -1.356 23.059 1.00 93.19 115 THR A O 1
ATOM 887 N N . LYS A 1 116 ? -14.920 -1.003 20.910 1.00 93.62 116 LYS A N 1
ATOM 888 C CA . LYS A 1 116 ? -15.778 -2.196 20.804 1.00 93.62 116 LYS A CA 1
ATOM 889 C C . LYS A 1 116 ? -14.949 -3.480 20.868 1.00 93.62 116 LYS A C 1
ATOM 891 O O . LYS A 1 116 ? -15.325 -4.404 21.579 1.00 93.62 116 LYS A O 1
ATOM 896 N N . LEU A 1 117 ? -13.792 -3.497 20.198 1.00 93.12 117 LEU A N 1
ATOM 897 C CA . LEU A 1 117 ? -12.850 -4.615 20.264 1.00 93.12 117 LEU A CA 1
ATOM 898 C C . LEU A 1 117 ? -12.397 -4.882 21.708 1.00 93.12 117 LEU A C 1
ATOM 900 O O . LEU A 1 117 ? -12.476 -6.010 22.178 1.00 93.12 117 LEU A O 1
ATOM 904 N N . MET A 1 118 ? -11.999 -3.839 22.443 1.00 93.12 118 MET A N 1
ATOM 905 C CA . MET A 1 118 ? -11.561 -3.958 23.842 1.00 93.12 118 MET A CA 1
ATOM 906 C C . MET A 1 118 ? -12.665 -4.415 24.805 1.00 93.12 118 MET A C 1
ATOM 908 O O . MET A 1 118 ? -12.356 -4.939 25.872 1.00 93.12 118 MET A O 1
ATOM 912 N N . ARG A 1 119 ? -13.939 -4.205 24.458 1.00 96.06 119 ARG A N 1
ATOM 913 C CA . ARG A 1 119 ? -15.089 -4.676 25.248 1.00 96.06 119 ARG A CA 1
ATOM 914 C C . ARG A 1 119 ? -15.452 -6.136 24.973 1.00 96.06 119 ARG A C 1
ATOM 916 O O . ARG A 1 119 ? -16.236 -6.696 25.728 1.00 96.06 119 ARG A O 1
ATOM 923 N N . GLY A 1 120 ? -14.877 -6.747 23.935 1.00 92.88 120 GLY A N 1
ATOM 924 C CA . GLY A 1 120 ? -15.249 -8.091 23.495 1.00 92.88 120 GLY A CA 1
ATOM 925 C C . GLY A 1 120 ? -16.570 -8.132 22.721 1.00 92.88 120 GLY A C 1
ATOM 926 O O . GLY A 1 120 ? -17.155 -9.198 22.581 1.00 92.88 120 GLY A O 1
ATOM 927 N N . ASP A 1 121 ? -17.034 -6.993 22.194 1.00 94.31 121 ASP A N 1
ATOM 928 C CA . ASP A 1 121 ? -18.313 -6.877 21.471 1.00 94.31 121 ASP A CA 1
ATOM 929 C C . ASP A 1 121 ? -18.217 -7.356 20.003 1.00 94.31 121 ASP A C 1
ATOM 931 O O . ASP A 1 121 ? -19.067 -7.020 19.175 1.00 94.31 121 ASP A O 1
ATOM 935 N N . ILE A 1 122 ? -17.136 -8.050 19.637 1.00 94.25 122 ILE A N 1
ATOM 936 C CA . ILE A 1 122 ? -16.791 -8.401 18.256 1.00 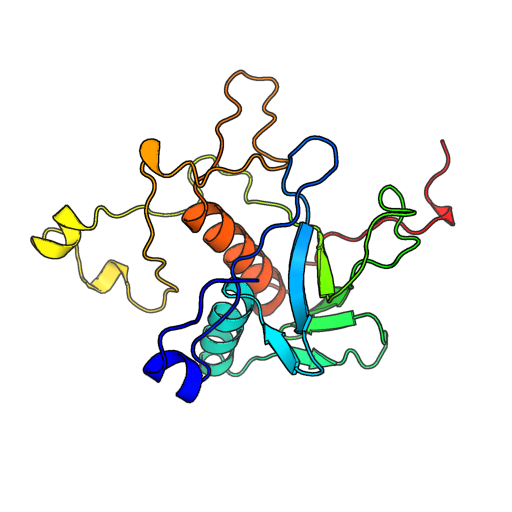94.25 122 ILE A CA 1
ATOM 937 C C . ILE A 1 122 ? -16.342 -9.851 18.219 1.00 94.25 122 ILE A C 1
ATOM 939 O O . ILE A 1 122 ? -15.498 -10.261 19.014 1.00 94.25 122 ILE A O 1
ATOM 943 N N . ASP A 1 123 ? -16.897 -10.601 17.275 1.00 93.75 123 ASP A N 1
ATOM 944 C CA . ASP A 1 123 ? -16.517 -11.986 17.042 1.00 93.75 123 ASP A CA 1
ATOM 945 C C . ASP A 1 123 ? -15.039 -12.077 16.628 1.00 93.75 123 ASP A C 1
ATOM 947 O O . ASP A 1 123 ? -14.590 -11.377 15.718 1.00 93.75 123 ASP A O 1
ATOM 951 N N . ALA A 1 124 ? -14.275 -12.944 17.293 1.00 91.00 124 ALA A N 1
ATOM 952 C CA . ALA A 1 124 ? -12.868 -13.167 16.980 1.00 91.00 124 ALA A CA 1
ATOM 953 C C . ALA A 1 124 ? -12.675 -13.761 15.574 1.00 91.00 124 ALA A C 1
ATOM 955 O O . ALA A 1 124 ? -11.633 -13.533 14.951 1.00 91.00 124 ALA A O 1
ATOM 956 N N . ASP A 1 125 ? -13.681 -14.470 15.054 1.00 94.00 125 ASP A N 1
ATOM 957 C CA . ASP A 1 125 ? -13.667 -15.030 13.700 1.00 94.00 125 ASP A CA 1
ATOM 958 C C . ASP A 1 125 ? -13.568 -13.944 12.623 1.00 94.00 125 ASP A C 1
ATOM 960 O O . ASP A 1 125 ? -13.067 -14.205 11.528 1.00 94.00 125 ASP A O 1
ATOM 964 N N . LEU A 1 126 ? -13.936 -12.702 12.954 1.00 93.44 126 LEU A N 1
ATOM 965 C CA . LEU A 1 126 ? -13.814 -11.562 12.052 1.00 93.44 126 LEU A CA 1
ATOM 966 C C . LEU A 1 126 ? -12.371 -11.295 11.600 1.00 93.44 126 LEU A C 1
ATOM 968 O O . LEU A 1 126 ? -12.155 -10.752 10.517 1.00 93.44 126 LEU A O 1
ATOM 972 N N . PHE A 1 127 ? -11.382 -11.658 12.418 1.00 93.31 127 PHE A N 1
ATOM 973 C CA . PHE A 1 127 ? -9.976 -11.320 12.188 1.00 93.31 127 PHE A CA 1
ATOM 974 C C . PHE A 1 127 ? -9.155 -12.463 11.585 1.00 93.31 127 PHE A C 1
ATOM 976 O O . PHE A 1 127 ? -7.993 -12.250 11.236 1.00 93.31 127 PHE A O 1
ATOM 983 N N . ARG A 1 128 ? -9.722 -13.669 11.465 1.00 92.44 128 ARG A N 1
ATOM 984 C CA . ARG A 1 128 ? -8.994 -14.831 10.936 1.00 92.44 128 ARG A CA 1
ATOM 985 C C . ARG A 1 128 ? -8.709 -14.668 9.443 1.00 92.44 128 ARG A C 1
ATOM 987 O O . ARG A 1 128 ? -9.535 -14.125 8.711 1.00 92.4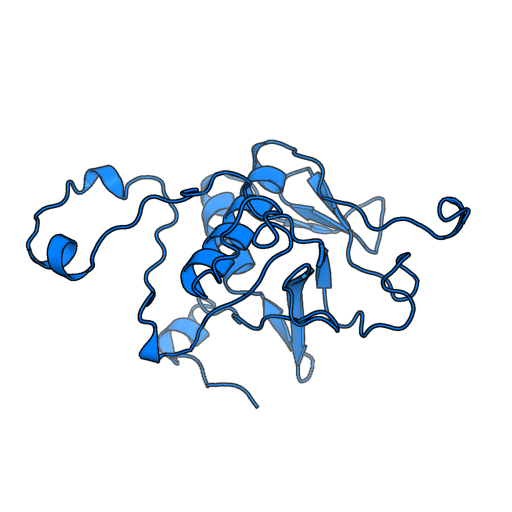4 128 ARG A O 1
ATOM 994 N N . ASP A 1 129 ? -7.534 -15.141 9.025 1.00 89.38 129 ASP A N 1
ATOM 995 C CA . ASP A 1 129 ? -7.059 -15.188 7.632 1.00 89.38 129 ASP A CA 1
ATOM 996 C C . ASP A 1 129 ? -7.096 -13.836 6.900 1.00 89.38 129 ASP A C 1
ATOM 998 O O . ASP A 1 129 ? -7.331 -13.745 5.692 1.00 89.38 129 ASP A O 1
ATOM 1002 N N . ARG A 1 130 ? -6.875 -12.746 7.644 1.00 92.94 130 ARG A N 1
ATOM 1003 C CA . ARG A 1 130 ? -6.964 -11.369 7.148 1.00 92.94 130 ARG A CA 1
ATOM 1004 C C . ARG A 1 130 ? -5.769 -10.542 7.589 1.00 92.94 130 ARG A C 1
ATOM 1006 O O . ARG A 1 130 ? -5.243 -10.695 8.687 1.00 92.94 130 ARG A O 1
ATOM 1013 N N . ILE A 1 131 ? -5.411 -9.575 6.751 1.00 96.38 131 ILE A N 1
ATOM 1014 C CA . ILE A 1 131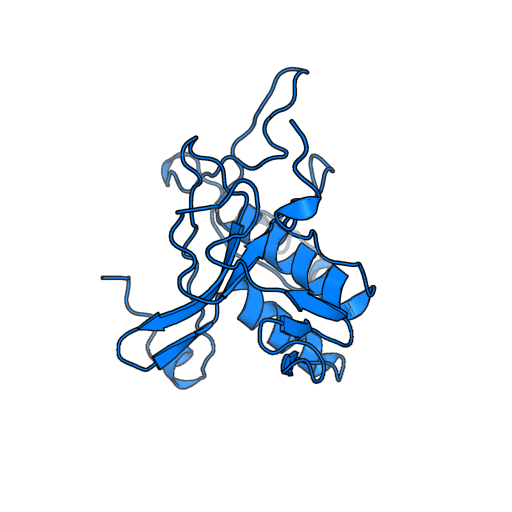 ? -4.572 -8.456 7.175 1.00 96.38 131 ILE A CA 1
ATOM 1015 C C . ILE A 1 131 ? -5.464 -7.471 7.932 1.00 96.38 131 ILE A C 1
ATOM 1017 O O . ILE A 1 131 ? -6.412 -6.923 7.367 1.00 96.38 131 ILE A O 1
ATOM 1021 N N . VAL A 1 132 ? -5.148 -7.236 9.205 1.00 96.19 132 VAL A N 1
ATOM 1022 C CA . VAL A 1 132 ? -5.863 -6.290 10.068 1.00 96.19 132 VAL A CA 1
ATOM 1023 C C . VAL A 1 132 ? -4.998 -5.056 10.272 1.00 96.19 132 VAL A C 1
ATOM 1025 O O . VAL A 1 132 ? -3.872 -5.148 10.758 1.00 96.19 132 VAL A O 1
ATOM 1028 N N . LEU A 1 133 ? -5.530 -3.890 9.909 1.00 96.75 133 LEU A N 1
ATOM 1029 C CA . LEU A 1 133 ? -4.856 -2.612 10.112 1.00 96.75 133 LEU A CA 1
ATOM 1030 C C . LEU A 1 133 ? -5.409 -1.919 11.349 1.00 96.75 133 LEU A C 1
ATOM 1032 O O . LEU A 1 133 ? -6.618 -1.761 11.500 1.00 96.75 133 LEU A O 1
ATOM 1036 N N . ILE A 1 134 ? -4.507 -1.463 12.213 1.00 95.12 134 ILE A N 1
ATOM 1037 C CA . ILE A 1 134 ? -4.849 -0.668 13.389 1.00 95.12 134 ILE A CA 1
ATOM 1038 C C . ILE A 1 134 ? -4.307 0.736 13.159 1.00 95.12 134 ILE A C 1
ATOM 1040 O O . ILE A 1 134 ? -3.106 0.930 12.985 1.00 95.12 134 ILE A O 1
ATOM 1044 N N . GLY A 1 135 ? -5.199 1.720 13.159 1.00 92.38 135 GLY A N 1
ATOM 1045 C CA . GLY A 1 135 ? -4.839 3.112 12.946 1.00 92.38 135 GLY A CA 1
ATOM 1046 C C . GLY A 1 135 ? -5.961 4.052 13.357 1.00 92.38 135 GLY A C 1
ATOM 1047 O O . GLY A 1 135 ? -7.058 3.622 13.713 1.00 92.38 135 GLY A O 1
ATOM 1048 N N . SER A 1 136 ? -5.669 5.347 13.342 1.00 90.56 136 SER A N 1
ATOM 1049 C CA . SER A 1 136 ? -6.629 6.375 13.727 1.00 90.56 136 SER A CA 1
ATOM 1050 C C . SER A 1 136 ? -7.320 6.968 12.506 1.00 90.56 136 SER A C 1
ATOM 1052 O O . SER A 1 136 ? -6.687 7.241 11.492 1.00 90.56 136 SER A O 1
ATOM 1054 N N . THR A 1 137 ? -8.617 7.231 12.643 1.00 88.38 137 THR A N 1
ATOM 1055 C CA . THR A 1 137 ? -9.435 7.970 11.670 1.00 88.38 137 THR A CA 1
ATOM 1056 C C . THR A 1 137 ? -9.861 9.341 12.212 1.00 88.38 137 THR A C 1
ATOM 1058 O O . THR A 1 137 ? -10.778 9.976 11.688 1.00 88.38 137 THR A O 1
ATOM 1061 N N . ALA A 1 138 ? -9.246 9.796 13.309 1.00 84.19 138 ALA A N 1
ATOM 1062 C CA . ALA A 1 138 ? -9.620 11.032 13.984 1.00 84.19 138 ALA A CA 1
ATOM 1063 C C . ALA A 1 138 ? -9.247 12.268 13.149 1.00 84.19 138 ALA A C 1
ATOM 1065 O O . ALA A 1 138 ? -8.077 12.487 12.836 1.00 84.19 138 ALA A O 1
ATOM 1066 N N . ALA A 1 139 ? -10.234 13.133 12.882 1.00 77.88 139 ALA A N 1
ATOM 1067 C CA . ALA A 1 139 ? -10.064 14.375 12.117 1.00 77.88 139 ALA A CA 1
ATOM 1068 C C . ALA A 1 139 ? -8.929 15.279 12.645 1.00 77.88 139 ALA A C 1
ATOM 1070 O O . ALA A 1 139 ? -8.244 15.951 11.876 1.00 77.88 139 ALA A O 1
ATOM 1071 N N . SER A 1 140 ? -8.696 15.271 13.960 1.00 76.44 140 SER A N 1
ATOM 1072 C CA . SER A 1 140 ? -7.689 16.098 14.633 1.00 76.44 140 SER A CA 1
ATOM 1073 C C . SER A 1 140 ? -6.242 15.751 14.280 1.00 76.44 140 SER A C 1
ATOM 1075 O O . SER A 1 140 ? -5.381 16.621 14.399 1.00 76.44 140 SER A O 1
ATOM 1077 N N . LEU A 1 141 ? -5.963 14.520 13.836 1.00 80.38 141 LEU A N 1
ATOM 1078 C CA . LEU A 1 141 ? -4.606 14.090 13.483 1.00 8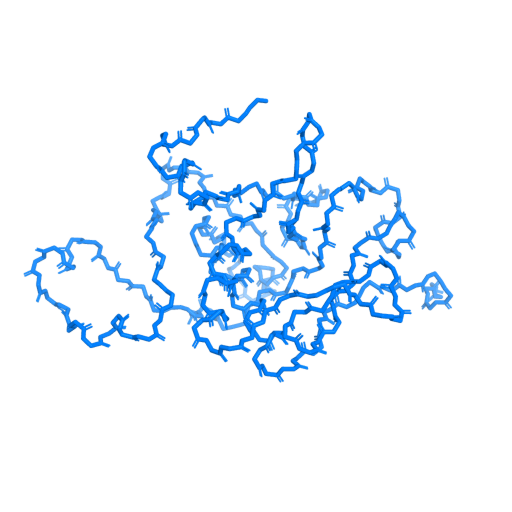0.38 141 LEU A CA 1
ATOM 1079 C C . LEU A 1 141 ? -4.149 14.602 12.116 1.00 80.38 141 LEU A C 1
ATOM 1081 O O . LEU A 1 141 ? -2.960 14.537 11.824 1.00 80.38 141 LEU A O 1
ATOM 1085 N N . LYS A 1 142 ? -5.075 15.128 11.299 1.00 83.00 142 LYS A N 1
ATOM 1086 C CA . LYS A 1 142 ? -4.804 15.642 9.945 1.00 83.00 142 LYS A CA 1
ATOM 1087 C C . LYS A 1 142 ? -4.102 14.629 9.022 1.00 83.00 142 LYS A C 1
ATOM 1089 O O . LYS A 1 142 ? -3.451 15.023 8.063 1.00 83.00 142 LYS A O 1
ATOM 1094 N N . ASP A 1 143 ? -4.273 13.339 9.296 1.00 86.44 143 ASP A N 1
ATOM 1095 C CA . ASP A 1 143 ? -3.763 12.229 8.491 1.00 86.44 143 ASP A CA 1
ATOM 1096 C C . ASP A 1 143 ? -4.807 11.832 7.440 1.00 86.44 143 ASP A C 1
ATOM 1098 O O . ASP A 1 143 ? -5.459 10.792 7.544 1.00 86.44 143 ASP A O 1
ATOM 1102 N N . PHE A 1 144 ? -5.046 12.742 6.493 1.00 89.62 144 PHE A N 1
ATOM 1103 C CA . PHE A 1 144 ? -6.071 12.598 5.464 1.00 89.62 144 PHE A CA 1
ATOM 1104 C C . PHE A 1 144 ? -5.514 12.882 4.079 1.00 89.62 144 PHE A C 1
ATOM 1106 O O . PHE A 1 144 ? -4.776 13.847 3.880 1.00 89.62 144 PHE A O 1
ATOM 1113 N N . PHE A 1 145 ? -5.932 12.069 3.116 1.00 90.12 145 PHE A N 1
ATOM 1114 C CA . PHE A 1 145 ? -5.438 12.115 1.750 1.00 90.12 145 PHE A CA 1
ATOM 1115 C C . PHE A 1 145 ? -6.584 12.153 0.749 1.00 90.12 145 PHE A C 1
ATOM 1117 O O . PHE A 1 145 ? -7.589 11.455 0.895 1.00 90.12 145 PHE A O 1
ATOM 1124 N N . MET A 1 146 ? -6.398 12.948 -0.300 1.00 89.06 146 MET A N 1
ATOM 1125 C CA . MET A 1 146 ? -7.238 12.909 -1.492 1.00 89.06 146 MET A CA 1
ATOM 1126 C C . MET A 1 146 ? -6.681 11.857 -2.448 1.00 89.06 146 MET A C 1
ATOM 1128 O O . MET A 1 146 ? -5.466 11.711 -2.567 1.00 89.06 146 MET A O 1
ATOM 1132 N N . THR A 1 147 ? -7.540 11.114 -3.138 1.00 84.50 147 THR A N 1
ATOM 1133 C CA . THR A 1 147 ? -7.130 10.103 -4.129 1.00 84.50 147 THR A CA 1
ATOM 1134 C C . THR A 1 147 ? -7.904 10.300 -5.427 1.00 84.50 147 THR A C 1
ATOM 1136 O O . THR A 1 147 ? -8.917 10.990 -5.445 1.00 84.50 147 THR A O 1
ATOM 1139 N N . ALA A 1 148 ? -7.493 9.664 -6.526 1.00 74.69 148 ALA A N 1
ATOM 1140 C CA . ALA A 1 148 ? -8.207 9.794 -7.805 1.00 74.69 148 ALA A CA 1
ATOM 1141 C C . ALA A 1 148 ? -9.709 9.422 -7.736 1.00 74.69 148 ALA A C 1
ATOM 1143 O O . ALA A 1 148 ? -10.480 9.833 -8.595 1.00 74.69 148 ALA A O 1
ATOM 1144 N N . HIS A 1 149 ? -10.134 8.645 -6.732 1.00 66.56 149 HIS A N 1
ATOM 1145 C CA . HIS A 1 149 ? -11.539 8.280 -6.536 1.00 66.56 149 HIS A CA 1
ATOM 1146 C C . HIS A 1 149 ? -12.307 9.247 -5.627 1.00 66.56 149 HIS A C 1
ATOM 1148 O O . HIS A 1 149 ? -13.537 9.223 -5.615 1.00 66.56 149 HIS A O 1
ATOM 1154 N N . THR A 1 150 ? -11.620 10.115 -4.880 1.00 60.12 150 THR A N 1
ATOM 1155 C CA . THR A 1 150 ? -12.319 11.110 -4.066 1.00 60.12 150 THR A CA 1
ATOM 1156 C C . THR A 1 150 ? -12.974 12.173 -4.943 1.00 60.12 150 THR A C 1
ATOM 1158 O O . THR A 1 150 ? -13.980 12.720 -4.533 1.00 60.12 150 THR A O 1
ATOM 1161 N N . ASP A 1 151 ? -12.554 12.395 -6.187 1.00 53.09 151 ASP A N 1
ATOM 1162 C CA . ASP A 1 151 ? -13.220 13.342 -7.092 1.00 53.09 151 ASP A CA 1
ATOM 1163 C C . ASP A 1 151 ? -14.521 12.779 -7.696 1.00 53.09 151 ASP A C 1
ATOM 1165 O O . ASP A 1 151 ? -14.598 12.381 -8.857 1.00 53.09 151 ASP A O 1
ATOM 1169 N N . SER A 1 152 ? -15.592 12.738 -6.903 1.00 49.84 152 SER A N 1
ATOM 1170 C CA . SER A 1 152 ? -16.942 12.479 -7.409 1.00 49.84 152 SER A CA 1
ATOM 1171 C C . SER A 1 152 ? -17.615 13.783 -7.846 1.00 49.84 152 SER A C 1
ATOM 1173 O O . SER A 1 152 ? -17.924 14.643 -7.017 1.00 49.84 152 SER A O 1
ATOM 1175 N N . LEU A 1 153 ? -17.954 13.870 -9.140 1.00 44.97 153 LEU A N 1
ATOM 1176 C CA . LEU A 1 153 ? -18.840 14.886 -9.739 1.00 44.97 153 LEU A CA 1
ATOM 1177 C C . LEU A 1 153 ? -20.245 14.935 -9.091 1.00 44.97 153 LEU A C 1
ATOM 1179 O O . LEU A 1 153 ? -21.009 15.858 -9.359 1.00 44.97 153 LEU A O 1
ATOM 1183 N N . ALA A 1 154 ? -20.590 13.965 -8.232 1.00 48.34 154 ALA A N 1
ATOM 1184 C CA . ALA A 1 154 ? -21.887 13.831 -7.569 1.00 48.34 154 ALA A CA 1
ATOM 1185 C C . ALA A 1 154 ? -21.892 14.232 -6.075 1.00 48.34 154 ALA A C 1
ATOM 1187 O O . ALA A 1 154 ? -22.853 13.938 -5.366 1.00 48.34 154 ALA A O 1
ATOM 1188 N N . GLY A 1 155 ? -20.865 14.938 -5.581 1.00 43.56 155 GLY A N 1
ATOM 1189 C CA . GLY A 1 155 ? -21.051 15.804 -4.408 1.00 43.56 155 GLY A CA 1
ATOM 1190 C C . GLY A 1 155 ? -20.690 15.248 -3.026 1.00 43.56 155 GLY A C 1
ATOM 1191 O O . GLY A 1 155 ? -21.295 15.653 -2.039 1.00 43.56 155 GLY A O 1
ATOM 1192 N N . SER A 1 156 ? -19.657 14.415 -2.894 1.00 49.88 156 SER A N 1
ATOM 1193 C CA . SER A 1 156 ? -18.730 14.600 -1.760 1.00 49.88 156 SER A CA 1
ATOM 1194 C C . SER A 1 156 ? -17.417 13.871 -1.993 1.00 49.88 156 SER A C 1
ATOM 1196 O O . SER A 1 156 ? -17.289 12.683 -1.706 1.00 49.88 156 SER A O 1
ATOM 1198 N N . ALA A 1 157 ? -16.425 14.615 -2.470 1.00 59.56 157 ALA A N 1
ATOM 1199 C CA . ALA A 1 157 ? -15.051 14.199 -2.301 1.00 59.56 157 ALA A CA 1
ATOM 1200 C C . ALA A 1 157 ? -14.725 14.139 -0.815 1.00 59.56 157 ALA A C 1
ATOM 1202 O O . ALA A 1 157 ? -14.809 15.150 -0.117 1.00 59.56 157 ALA A O 1
ATOM 1203 N N . ARG A 1 158 ? -14.442 12.938 -0.309 1.00 75.50 158 ARG A N 1
ATOM 1204 C CA . ARG A 1 158 ? -14.107 12.730 1.098 1.00 75.50 158 ARG A CA 1
ATOM 1205 C C . ARG A 1 158 ? -12.665 12.266 1.194 1.00 75.50 158 ARG A C 1
ATOM 1207 O O . ARG A 1 158 ? -12.380 11.177 0.705 1.00 75.50 158 ARG A O 1
ATOM 1214 N N . PRO A 1 159 ? -11.780 13.062 1.813 1.00 85.88 159 PRO A N 1
ATOM 1215 C CA . PRO A 1 159 ? -10.452 12.593 2.154 1.00 85.88 159 PRO A CA 1
ATOM 1216 C C . PRO A 1 159 ? -10.543 11.280 2.934 1.00 85.88 159 PRO A C 1
ATOM 1218 O O . PRO A 1 159 ? -11.391 11.145 3.821 1.00 85.88 159 PRO A O 1
ATOM 1221 N N . ILE A 1 160 ? -9.661 10.340 2.625 1.00 89.56 160 ILE A N 1
ATOM 1222 C CA . ILE A 1 160 ? -9.546 9.077 3.357 1.00 89.56 160 ILE A CA 1
ATOM 1223 C C . ILE A 1 160 ? -8.448 9.181 4.408 1.00 89.56 160 ILE A C 1
ATOM 1225 O O . ILE A 1 160 ? -7.473 9.910 4.221 1.00 89.56 160 ILE A O 1
ATOM 1229 N N . SER A 1 161 ? -8.603 8.462 5.518 1.00 92.56 161 SER A N 1
ATOM 1230 C CA . SER A 1 161 ? -7.570 8.418 6.563 1.00 92.56 161 SER A CA 1
ATOM 1231 C C . SER A 1 161 ? -6.282 7.739 6.070 1.00 92.56 161 SER A C 1
ATOM 1233 O O . SER A 1 161 ? -6.324 6.909 5.160 1.00 92.56 161 SER A O 1
ATOM 1235 N N . GLY A 1 162 ? -5.133 8.021 6.689 1.00 94.12 162 GLY A N 1
ATOM 1236 C CA . GLY A 1 162 ? -3.869 7.369 6.326 1.00 94.12 162 GLY A CA 1
ATOM 1237 C C . GLY A 1 162 ? -3.900 5.844 6.470 1.00 94.12 162 GLY A C 1
ATOM 1238 O O . GLY A 1 162 ? -3.383 5.135 5.607 1.00 94.12 162 GLY A O 1
ATOM 1239 N N . VAL A 1 163 ? -4.576 5.308 7.495 1.00 95.06 163 VAL A N 1
ATOM 1240 C CA . VAL A 1 163 ? -4.758 3.849 7.650 1.00 95.06 163 VAL A CA 1
ATOM 1241 C C . VAL A 1 163 ? -5.599 3.245 6.520 1.00 95.06 163 VAL A C 1
ATOM 1243 O O . VAL A 1 163 ? -5.281 2.170 6.013 1.00 95.06 163 VAL A O 1
ATOM 1246 N N . GLU A 1 164 ? -6.632 3.956 6.073 1.00 93.88 164 GLU A N 1
ATOM 1247 C CA . GLU A 1 164 ? -7.471 3.541 4.947 1.00 93.88 164 GLU A CA 1
ATOM 1248 C C . GLU A 1 164 ? -6.701 3.597 3.622 1.00 93.88 164 GLU A C 1
ATOM 1250 O O . GLU A 1 164 ? -6.797 2.673 2.811 1.00 93.88 164 GLU A O 1
ATOM 1255 N N . LEU A 1 165 ? -5.857 4.617 3.432 1.00 94.88 165 LEU A N 1
ATOM 1256 C CA . LEU A 1 165 ? -4.952 4.700 2.287 1.00 94.88 165 LEU A CA 1
ATOM 1257 C C . LEU A 1 165 ? -3.986 3.503 2.242 1.00 94.88 165 LEU A C 1
ATOM 1259 O O . LEU A 1 165 ? -3.820 2.888 1.187 1.00 94.88 165 LEU A O 1
ATOM 1263 N N . GLN A 1 166 ? -3.398 3.111 3.379 1.00 96.75 166 GLN A N 1
ATOM 1264 C CA . GLN A 1 166 ? -2.569 1.899 3.449 1.00 96.75 166 GLN A CA 1
ATOM 1265 C C . GLN A 1 166 ? -3.376 0.639 3.096 1.00 96.75 166 GLN A C 1
ATOM 1267 O O . GLN A 1 166 ? -2.886 -0.213 2.354 1.00 96.75 166 GLN A O 1
ATOM 1272 N N . GLY A 1 167 ? -4.634 0.544 3.544 1.00 96.00 167 GLY A N 1
ATOM 1273 C CA . GLY A 1 167 ? -5.554 -0.526 3.144 1.00 96.00 167 GLY A CA 1
ATOM 1274 C C . GLY A 1 167 ? -5.772 -0.585 1.632 1.00 96.00 167 GLY A C 1
ATOM 1275 O O . GLY A 1 167 ? -5.764 -1.667 1.036 1.00 96.00 167 GLY A O 1
ATOM 1276 N N . HIS A 1 168 ? -5.891 0.569 0.976 1.00 95.56 168 HIS A N 1
ATOM 1277 C CA . HIS A 1 168 ? -5.983 0.653 -0.478 1.00 95.56 168 HIS A CA 1
ATOM 1278 C C . HIS A 1 168 ? -4.708 0.190 -1.192 1.00 95.56 168 HIS A C 1
ATOM 1280 O O . HIS A 1 168 ? -4.818 -0.568 -2.161 1.00 95.56 168 HIS A O 1
ATOM 1286 N N . PHE A 1 169 ? -3.521 0.571 -0.710 1.00 97.06 169 PHE A N 1
ATOM 1287 C CA . PHE A 1 169 ? -2.250 0.075 -1.254 1.00 97.06 169 PHE A CA 1
ATOM 1288 C C . PHE A 1 169 ? -2.130 -1.446 -1.118 1.00 97.06 169 PHE A C 1
ATOM 1290 O O . PHE A 1 169 ? -1.906 -2.139 -2.113 1.00 97.06 169 PHE A O 1
ATOM 1297 N N . ILE A 1 170 ? -2.366 -1.980 0.082 1.00 97.56 170 ILE A N 1
ATOM 1298 C CA . ILE A 1 170 ? -2.321 -3.424 0.365 1.00 97.56 170 ILE A CA 1
ATOM 1299 C C . ILE A 1 170 ? -3.312 -4.168 -0.521 1.00 97.56 170 ILE A C 1
ATOM 1301 O O . ILE A 1 170 ? -2.961 -5.144 -1.182 1.00 97.56 170 ILE A O 1
ATOM 1305 N N . SER A 1 171 ? -4.547 -3.677 -0.598 1.00 95.75 171 SER A N 1
ATOM 1306 C CA . SER A 1 171 ? -5.570 -4.319 -1.408 1.00 95.75 171 SER A CA 1
ATOM 1307 C C . SER A 1 171 ? -5.232 -4.322 -2.898 1.00 95.75 171 SER A C 1
ATOM 1309 O O . SER A 1 171 ? -5.663 -5.245 -3.592 1.00 95.75 171 SER A O 1
ATOM 1311 N N . GLN A 1 172 ? -4.560 -3.296 -3.419 1.00 95.62 172 GLN A N 1
ATOM 1312 C CA . GLN A 1 172 ? -4.123 -3.288 -4.811 1.00 95.62 172 GLN A CA 1
ATOM 1313 C C . GLN A 1 172 ? -3.037 -4.344 -5.035 1.00 95.62 172 GLN A C 1
ATOM 1315 O O . GLN A 1 172 ? -3.146 -5.128 -5.976 1.00 95.62 172 GLN A O 1
ATOM 1320 N N . LEU A 1 173 ? -2.032 -4.388 -4.160 1.00 97.19 173 LEU A N 1
ATOM 1321 C CA . LEU A 1 173 ? -0.923 -5.335 -4.252 1.00 97.19 173 LEU A CA 1
ATOM 1322 C C . LEU A 1 173 ? -1.394 -6.792 -4.122 1.00 97.19 173 LEU A C 1
ATOM 1324 O O . LEU A 1 173 ? -0.992 -7.625 -4.928 1.00 97.19 173 LEU A O 1
ATOM 1328 N N . LEU A 1 174 ? -2.315 -7.096 -3.201 1.00 96.38 174 LEU A N 1
ATOM 1329 C CA . LEU A 1 174 ? -2.902 -8.439 -3.089 1.00 96.38 174 LEU A CA 1
ATOM 1330 C C . LEU A 1 174 ? -3.660 -8.852 -4.355 1.00 96.38 174 LEU A C 1
ATOM 1332 O O . LEU A 1 174 ? -3.508 -9.978 -4.809 1.00 96.38 174 LEU A O 1
ATOM 1336 N N . ARG A 1 175 ? -4.424 -7.945 -4.976 1.00 94.50 175 ARG A N 1
ATOM 1337 C CA . ARG A 1 175 ? -5.121 -8.237 -6.243 1.00 94.50 175 ARG A CA 1
ATOM 1338 C C . ARG A 1 175 ? -4.153 -8.510 -7.396 1.00 94.50 175 ARG A C 1
ATOM 1340 O O . ARG A 1 175 ? -4.453 -9.314 -8.272 1.00 94.50 175 ARG A O 1
ATOM 1347 N N . VAL A 1 176 ? -3.006 -7.833 -7.416 1.00 95.50 176 VAL A N 1
ATOM 1348 C CA . VAL A 1 176 ? -1.932 -8.116 -8.382 1.00 95.50 176 VAL A CA 1
ATOM 1349 C C . VAL A 1 176 ? -1.350 -9.509 -8.119 1.00 95.50 176 VAL A C 1
ATOM 1351 O O . VAL A 1 176 ? -1.222 -10.304 -9.047 1.00 95.50 176 VAL A O 1
ATOM 1354 N N . ALA A 1 177 ? -1.051 -9.821 -6.858 1.00 96.31 177 ALA A N 1
ATOM 1355 C CA . ALA A 1 177 ? -0.349 -11.038 -6.460 1.00 96.31 177 ALA A CA 1
ATOM 1356 C C . ALA A 1 177 ? -1.192 -12.322 -6.510 1.00 96.31 177 ALA A C 1
ATOM 1358 O O . ALA A 1 177 ? -0.689 -13.388 -6.868 1.00 96.31 177 ALA A O 1
ATOM 1359 N N . LEU A 1 178 ? -2.456 -12.231 -6.096 1.00 95.12 178 LEU A N 1
ATOM 1360 C CA . LEU A 1 178 ? -3.359 -13.368 -5.918 1.00 95.12 178 LEU A CA 1
ATOM 1361 C C . LEU A 1 178 ? -4.246 -13.567 -7.146 1.00 95.12 178 LEU A C 1
ATOM 1363 O O . LEU A 1 178 ? -4.290 -14.670 -7.688 1.00 95.12 178 LEU A O 1
ATOM 1367 N N . ASP A 1 179 ? -4.877 -12.488 -7.619 1.00 94.44 179 ASP A N 1
ATOM 1368 C CA . ASP A 1 179 ? -5.877 -12.545 -8.695 1.00 94.44 179 ASP A CA 1
ATOM 1369 C C . ASP A 1 179 ? -5.265 -12.406 -10.098 1.00 94.44 179 ASP A C 1
ATOM 1371 O O . ASP A 1 179 ? -5.988 -12.419 -11.095 1.00 94.44 179 ASP A O 1
ATOM 1375 N N . GLY A 1 180 ? -3.951 -12.179 -10.202 1.00 91.38 180 GLY A N 1
ATOM 1376 C CA . GLY A 1 180 ? -3.297 -11.921 -11.486 1.00 91.38 180 GLY A CA 1
ATOM 1377 C C . GLY A 1 180 ? -3.727 -10.602 -12.137 1.00 91.38 180 GLY A C 1
ATOM 1378 O O . GLY A 1 180 ? -3.568 -10.410 -13.347 1.00 91.38 180 GLY A O 1
ATOM 1379 N N . ARG A 1 181 ? -4.348 -9.689 -11.376 1.00 89.56 181 ARG A N 1
ATOM 1380 C CA . ARG A 1 181 ? -4.940 -8.483 -11.957 1.00 89.56 181 ARG A CA 1
ATOM 1381 C C . ARG A 1 181 ? -3.834 -7.570 -12.457 1.00 89.56 181 ARG A C 1
ATOM 1383 O O . ARG A 1 181 ? -3.015 -7.100 -11.671 1.00 89.56 181 ARG A O 1
ATOM 1390 N N . SER A 1 182 ? -3.854 -7.275 -13.756 1.00 88.00 182 SER A N 1
ATOM 1391 C CA . SER A 1 182 ? -2.868 -6.381 -14.355 1.00 88.00 182 SER A CA 1
ATOM 1392 C C . SER A 1 182 ? -2.846 -5.038 -13.618 1.00 88.00 182 SER A C 1
ATOM 1394 O O . SER A 1 182 ? -3.912 -4.440 -13.409 1.00 88.00 182 SER A O 1
ATOM 1396 N N . PRO A 1 183 ? -1.658 -4.561 -13.211 1.00 86.19 183 PRO A N 1
ATOM 1397 C CA . PRO A 1 183 ? -1.537 -3.253 -12.608 1.00 86.19 183 PRO A CA 1
ATOM 1398 C C . PRO A 1 183 ? -1.813 -2.179 -13.649 1.00 86.19 183 PRO A C 1
ATOM 1400 O O . PRO A 1 183 ? -1.774 -2.394 -14.863 1.00 86.19 183 PRO A O 1
ATOM 1403 N N . VAL A 1 184 ? -2.086 -0.995 -13.136 1.00 83.94 184 VAL A N 1
ATOM 1404 C CA . VAL A 1 184 ? -2.343 0.182 -13.948 1.00 83.94 184 VAL A CA 1
ATOM 1405 C C . VAL A 1 184 ? -1.003 0.636 -14.480 1.00 83.94 184 VAL A C 1
ATOM 1407 O O . VAL A 1 184 ? -0.046 0.781 -13.720 1.00 83.94 184 VAL A O 1
ATOM 1410 N N . ARG A 1 185 ? -0.927 0.790 -15.795 1.00 81.56 185 ARG A N 1
ATOM 1411 C CA . ARG A 1 185 ? 0.321 1.103 -16.476 1.00 81.56 185 ARG A CA 1
ATOM 1412 C C . ARG A 1 185 ? 0.379 2.586 -16.780 1.00 81.56 185 ARG A C 1
ATOM 1414 O O . ARG A 1 185 ? -0.631 3.195 -17.123 1.00 81.56 185 ARG A O 1
ATOM 1421 N N . PHE A 1 186 ? 1.579 3.133 -16.670 1.00 79.06 186 PHE A N 1
ATOM 1422 C CA . PHE A 1 186 ? 1.895 4.416 -17.268 1.00 79.06 186 PHE A CA 1
ATOM 1423 C C . PHE A 1 186 ? 1.804 4.284 -18.792 1.00 79.06 186 PHE A C 1
ATOM 1425 O O . PHE A 1 186 ? 2.156 3.239 -19.348 1.00 79.06 186 PHE A O 1
ATOM 1432 N N . LEU A 1 187 ? 1.313 5.322 -19.465 1.00 69.19 187 LEU A N 1
ATOM 1433 C CA . LEU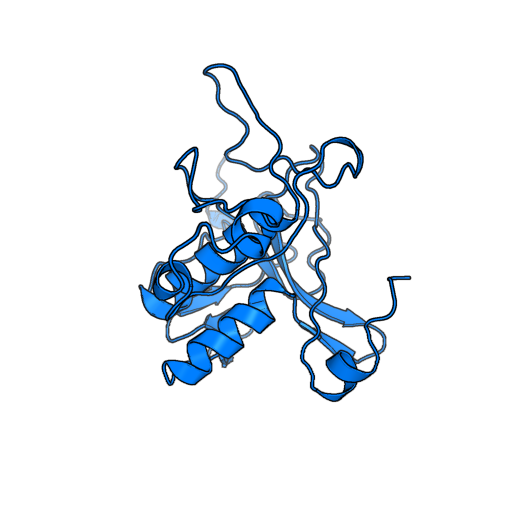 A 1 187 ? 1.381 5.388 -20.920 1.00 69.19 187 LEU A CA 1
ATOM 1434 C C . LEU A 1 187 ? 2.837 5.634 -21.331 1.00 69.19 187 LEU A C 1
ATOM 1436 O O . LEU A 1 187 ? 3.540 6.419 -20.700 1.00 69.19 187 LEU A O 1
ATOM 1440 N N . SER A 1 188 ? 3.290 4.938 -22.370 1.00 57.00 188 SER A N 1
ATOM 1441 C CA . SER A 1 188 ? 4.571 5.212 -23.023 1.00 57.00 188 SER A CA 1
ATOM 1442 C C . SER A 1 188 ? 4.392 6.287 -24.099 1.00 57.00 188 SER A C 1
ATOM 1444 O O . SER A 1 188 ? 3.406 6.226 -24.837 1.00 57.00 188 SER A O 1
ATOM 1446 N N . ASP A 1 189 ? 5.382 7.174 -24.252 1.00 52.62 189 ASP A N 1
ATOM 1447 C CA . ASP A 1 189 ? 5.404 8.333 -25.167 1.00 52.62 189 ASP A CA 1
ATOM 1448 C C . ASP A 1 189 ? 4.748 8.161 -26.561 1.00 52.62 189 ASP A C 1
ATOM 1450 O O . ASP A 1 189 ? 4.033 9.071 -26.973 1.00 52.62 189 ASP A O 1
ATOM 1454 N N . PRO A 1 190 ? 4.885 7.051 -27.325 1.00 51.00 190 PRO A N 1
ATOM 1455 C CA . PRO A 1 190 ? 4.283 6.986 -28.665 1.00 51.00 190 PRO A CA 1
ATOM 1456 C C . PRO A 1 190 ? 2.745 6.878 -28.692 1.00 51.00 190 PRO A C 1
ATOM 1458 O O . PRO A 1 190 ? 2.167 6.900 -29.777 1.00 51.00 190 PRO A O 1
ATOM 1461 N N . LEU A 1 191 ? 2.073 6.737 -27.543 1.00 47.66 191 LEU A N 1
ATOM 1462 C CA . LEU A 1 191 ? 0.605 6.650 -27.447 1.00 47.66 191 LEU A CA 1
ATOM 1463 C C . LEU A 1 191 ? -0.066 7.965 -27.013 1.00 47.66 191 LEU A C 1
ATOM 1465 O O . LEU A 1 191 ? -1.293 8.044 -27.037 1.00 47.66 191 LEU A O 1
ATOM 1469 N N . GLU A 1 192 ? 0.706 8.992 -26.646 1.00 40.75 192 GLU A N 1
ATOM 1470 C CA . GLU A 1 192 ? 0.195 10.326 -26.306 1.00 40.75 192 GLU A CA 1
ATOM 1471 C C . GLU A 1 192 ? 0.117 11.182 -27.590 1.00 40.75 192 GLU A C 1
ATOM 1473 O O . GLU A 1 192 ? 0.932 12.065 -27.842 1.00 40.75 192 GLU A O 1
ATOM 1478 N N . ILE A 1 193 ? -0.845 10.877 -28.470 1.00 40.28 193 ILE A N 1
ATOM 1479 C CA . ILE A 1 193 ? -1.231 11.806 -29.545 1.00 40.28 193 ILE A CA 1
ATOM 1480 C C . ILE A 1 193 ? -2.308 12.725 -28.965 1.00 40.28 193 ILE A C 1
ATOM 1482 O O . ILE A 1 193 ? -3.400 12.260 -28.637 1.00 40.28 193 ILE A O 1
ATOM 1486 N N . VAL A 1 194 ? -1.951 14.002 -28.803 1.00 40.41 194 VAL A N 1
ATOM 1487 C CA . VAL A 1 194 ? -2.832 15.111 -28.390 1.00 40.41 194 VAL A CA 1
ATOM 1488 C C . VAL A 1 194 ? -3.912 15.375 -29.435 1.00 40.41 194 VAL A C 1
ATOM 1490 O O . VAL A 1 194 ? -3.570 15.376 -30.641 1.00 40.41 194 VAL A O 1
#

Secondary structure (DSSP, 8-state):
--PPPPHHHHHTT---B---BPPTTSEE-EEEEEEEETTEEEEBHHHHHHHHHHHHTT--EEE-SS-TTEEEETTEEEEPP-TT-GGGTTS---SEEEE----SSSS-S----HHHHHHT-S-GGGG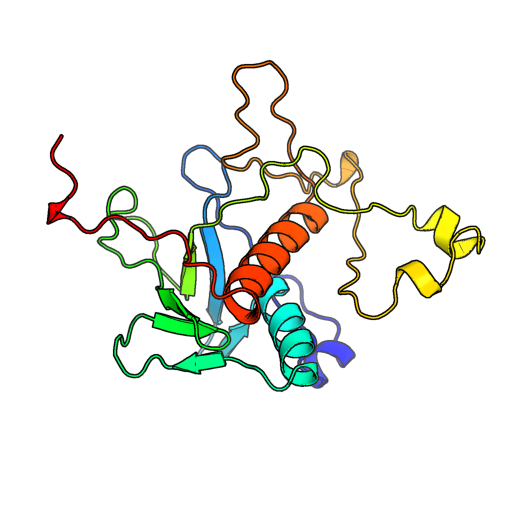TTS--------GGG--EEEETTT--TTS---PEEHHHHHHHHHHHHHHHHTT-PPPPPPPPGGG---